Protein AF-A0A183SDV2-F1 (afdb_monomer)

Foldseek 3Di:
DDDDDDDDDDQLDDDLQVVLVLDPQSADDLLLLLLVLLVVLLVCVVPDFPQLQVSLQSSLCRHLVDGQQADPDPDPCRVVRSVVSLLVWHDVVSVVSCVPDDPLNVVLSRLSSPSDRVSHDGSVCQQVRCSNCVNVVRRRDRDDVDDLPSLVVSVVSLVVVLVVVVVVPPDDPDDDDDDDDDDDPDPPPSVVVVVSSVVVNVVVVVSSPPPPDDDDDDDDDDDDDDDDDDDDDDDDDDDDDDDDDDDDDPPPPPPPPPPPPPPPPPPDDDDDDPPPPPPPDPDPDDDDDDDPDDDDDDDDDDDDDDDDDDDDD

Solvent-accessible surface area (backbone atoms only — not comparable to full-atom values): 21348 Å² total; per-residue (Å²): 134,87,83,85,80,85,88,73,86,84,77,71,72,73,54,71,68,59,54,28,69,73,32,98,77,32,34,42,56,69,66,58,40,44,53,54,47,50,54,53,50,24,58,37,70,76,73,57,91,79,66,50,46,64,50,26,47,51,53,43,26,40,48,64,44,50,65,93,63,74,60,98,56,94,53,92,58,31,61,62,51,35,49,53,42,46,64,68,32,82,50,70,70,53,52,59,69,47,60,90,52,54,69,54,50,54,52,50,4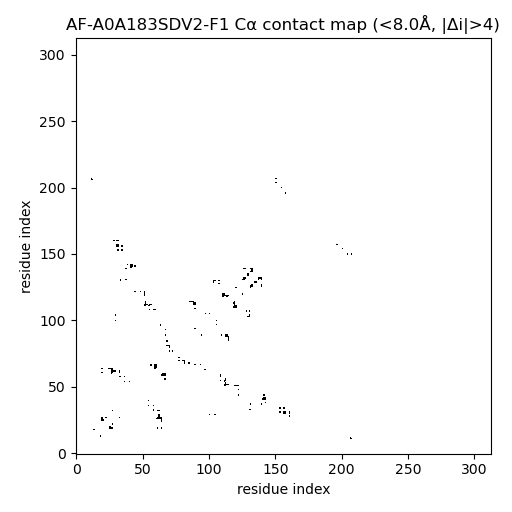5,52,30,28,38,35,53,54,71,90,72,23,62,53,78,82,53,50,60,71,31,50,55,70,8,58,70,69,76,40,81,72,68,71,59,62,90,70,77,86,57,68,61,60,57,52,53,51,50,53,51,52,50,52,53,56,60,57,61,72,76,72,79,76,95,68,96,67,88,80,76,89,77,90,87,88,79,76,74,70,61,59,63,52,53,56,51,50,55,52,51,49,52,50,52,52,54,57,51,72,55,75,84,81,82,72,83,92,78,82,88,80,88,80,92,83,90,82,89,82,90,80,84,90,81,92,79,92,73,90,85,79,81,88,78,91,74,92,73,92,74,83,76,82,73,83,79,76,80,77,80,73,77,78,77,81,77,82,76,72,90,75,88,74,88,75,81,79,74,83,77,84,75,87,75,90,75,92,75,89,76,91,77,91,78,84,79,79,88,82,90,80,87,78,86,83,87,80,77,92,76,88,79,90,132

Organism: Schistocephalus solidus (NCBI:txid70667)

Structure (mmCIF, N/CA/C/O backbone):
data_AF-A0A183SDV2-F1
#
_entry.id   AF-A0A183SDV2-F1
#
loop_
_atom_site.group_PDB
_atom_site.id
_atom_site.type_symbol
_atom_site.label_atom_id
_atom_site.label_alt_id
_atom_site.label_comp_id
_atom_site.label_asym_id
_atom_site.label_entity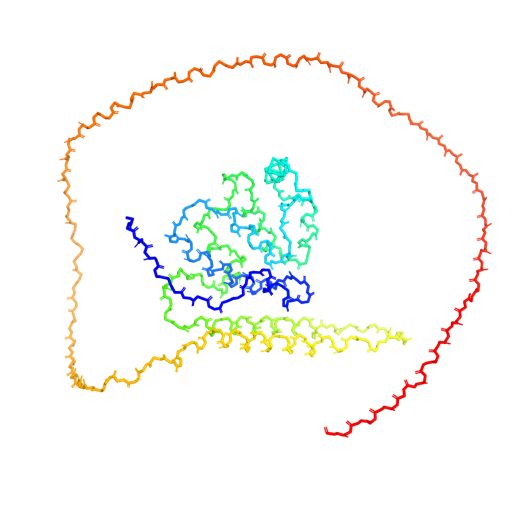_id
_atom_site.label_seq_id
_atom_site.pdbx_PDB_ins_code
_atom_site.Cartn_x
_atom_site.Cartn_y
_atom_site.Cartn_z
_atom_site.occupancy
_atom_site.B_iso_or_equiv
_atom_site.auth_seq_id
_atom_site.auth_comp_id
_atom_site.auth_asym_id
_atom_site.auth_atom_id
_atom_site.pdbx_PDB_model_num
ATOM 1 N N . LEU A 1 1 ? 39.526 -10.750 20.246 1.00 77.50 1 LEU A N 1
ATOM 2 C CA . LEU A 1 1 ? 38.262 -10.681 19.485 1.00 77.50 1 LEU A CA 1
ATOM 3 C C . LEU A 1 1 ? 37.161 -10.562 20.515 1.00 77.50 1 LEU A C 1
ATOM 5 O O . LEU A 1 1 ? 36.872 -11.549 21.181 1.00 77.50 1 LEU A O 1
ATOM 9 N N . ASP A 1 2 ? 36.637 -9.357 20.703 1.00 79.44 2 ASP A N 1
ATOM 10 C CA . ASP A 1 2 ? 35.529 -9.128 21.627 1.00 79.44 2 ASP A CA 1
ATOM 11 C C . ASP A 1 2 ? 34.228 -9.505 20.922 1.00 79.44 2 ASP A C 1
ATOM 13 O O . ASP A 1 2 ? 33.907 -8.976 19.858 1.00 79.44 2 ASP A O 1
ATOM 17 N N . ILE A 1 3 ? 33.501 -10.470 21.483 1.00 90.06 3 ILE A N 1
ATOM 18 C CA . ILE A 1 3 ? 32.214 -10.909 20.944 1.00 90.06 3 ILE A CA 1
ATOM 19 C C . ILE A 1 3 ? 31.138 -9.987 21.515 1.00 90.06 3 ILE A C 1
ATOM 21 O O . ILE A 1 3 ? 30.820 -10.054 22.702 1.00 90.06 3 ILE A O 1
ATOM 25 N N . GLN A 1 4 ? 30.553 -9.142 20.669 1.00 91.94 4 GLN A N 1
ATOM 26 C CA . GLN A 1 4 ? 29.358 -8.378 21.018 1.00 91.94 4 GLN A CA 1
ATOM 27 C C . GLN A 1 4 ? 28.120 -9.249 20.783 1.00 91.94 4 GLN A C 1
ATOM 29 O O . GLN A 1 4 ? 27.897 -9.739 19.679 1.00 91.94 4 GLN A O 1
ATOM 34 N N . SER A 1 5 ? 27.325 -9.467 21.833 1.00 92.38 5 SER A N 1
ATOM 35 C CA . SER A 1 5 ? 26.065 -10.214 21.754 1.00 92.38 5 SER A CA 1
ATOM 36 C C . SER A 1 5 ? 24.885 -9.258 21.903 1.00 92.38 5 SER A C 1
ATOM 38 O O . SER A 1 5 ? 24.768 -8.581 22.923 1.00 92.38 5 SER A O 1
ATOM 40 N N . LEU A 1 6 ? 24.003 -9.220 20.902 1.00 94.56 6 LEU A N 1
ATOM 41 C CA . LEU A 1 6 ? 22.744 -8.477 20.948 1.00 94.56 6 LEU A CA 1
ATOM 42 C C . LEU A 1 6 ? 21.613 -9.429 21.361 1.00 94.56 6 LEU A C 1
ATOM 44 O O . LEU A 1 6 ? 21.262 -10.341 20.615 1.00 94.56 6 LEU A O 1
ATOM 48 N N . VAL A 1 7 ? 21.036 -9.216 22.544 1.00 95.00 7 VAL A N 1
ATOM 49 C CA . VAL A 1 7 ? 19.856 -9.961 23.009 1.00 95.00 7 VAL A CA 1
ATOM 50 C C . VAL A 1 7 ? 18.609 -9.170 22.632 1.00 95.00 7 VAL A C 1
ATOM 52 O O . VAL A 1 7 ? 18.406 -8.064 23.126 1.00 95.00 7 VAL A O 1
ATOM 55 N N . THR A 1 8 ? 17.779 -9.733 21.757 1.00 94.44 8 THR A N 1
ATOM 56 C CA . THR A 1 8 ? 16.494 -9.152 21.341 1.00 94.44 8 THR A CA 1
ATOM 57 C C . THR A 1 8 ? 15.340 -10.053 21.757 1.00 94.44 8 THR A C 1
ATOM 59 O O . THR A 1 8 ? 15.526 -11.240 22.037 1.00 94.44 8 THR A O 1
ATOM 62 N N . GLU A 1 9 ? 14.139 -9.486 21.842 1.00 91.38 9 GLU A N 1
ATOM 63 C CA . GLU A 1 9 ? 12.938 -10.289 22.040 1.00 91.38 9 GLU A CA 1
ATOM 64 C C . GLU A 1 9 ? 12.671 -11.180 20.821 1.00 91.38 9 GLU A C 1
ATOM 66 O O . GLU A 1 9 ? 12.836 -10.770 19.671 1.00 91.38 9 GLU A O 1
ATOM 71 N N . TYR A 1 10 ? 12.245 -12.417 21.072 1.00 90.00 10 TYR A N 1
ATOM 72 C CA . TYR A 1 10 ? 11.803 -13.304 20.007 1.00 90.00 10 TYR A CA 1
ATOM 73 C C . TYR A 1 10 ? 10.325 -13.051 19.714 1.00 90.00 10 TYR A C 1
ATOM 75 O O . TYR A 1 10 ? 9.458 -13.357 20.536 1.00 90.00 10 TYR A O 1
ATOM 83 N N . VAL A 1 11 ? 10.037 -12.535 18.523 1.00 87.38 11 VAL A N 1
ATOM 84 C CA . VAL A 1 11 ? 8.669 -12.386 18.024 1.00 87.38 11 VAL A CA 1
ATOM 85 C C . VAL A 1 11 ? 8.320 -13.623 17.197 1.00 87.38 11 VAL A C 1
ATOM 87 O O . VAL A 1 11 ? 8.768 -13.775 16.063 1.00 87.38 11 VAL A O 1
ATOM 90 N N . GLY A 1 12 ? 7.524 -14.527 17.773 1.00 85.69 12 GLY A N 1
ATOM 91 C CA . GLY A 1 12 ? 7.050 -15.744 17.108 1.00 85.69 12 GLY A CA 1
ATOM 92 C C . GLY A 1 12 ? 5.972 -15.448 16.064 1.00 85.69 12 GLY A C 1
ATOM 93 O O . GLY A 1 12 ? 4.798 -15.696 16.312 1.00 85.69 12 GLY A O 1
ATOM 94 N N . GLY A 1 13 ? 6.362 -14.889 14.919 1.00 87.88 13 GLY A N 1
ATOM 95 C CA . GLY A 1 13 ? 5.464 -14.526 13.821 1.00 87.88 13 GLY A CA 1
ATOM 96 C C . GLY A 1 13 ? 5.805 -15.211 12.497 1.00 87.88 13 GLY A C 1
ATOM 97 O O . GLY A 1 13 ? 6.848 -15.842 12.346 1.00 87.88 13 GLY A O 1
ATOM 98 N N . PHE A 1 14 ? 4.908 -15.062 11.523 1.00 88.19 14 PHE A N 1
ATOM 99 C CA . PHE A 1 14 ? 5.157 -15.438 10.132 1.00 88.19 14 PHE A CA 1
ATOM 100 C C . PHE A 1 14 ? 5.744 -14.260 9.360 1.00 88.19 14 PHE A C 1
ATOM 102 O O . PHE A 1 14 ? 5.474 -13.099 9.681 1.00 88.19 14 PHE A O 1
ATOM 109 N N . SER A 1 15 ? 6.491 -14.547 8.293 1.00 89.00 15 SER A N 1
ATOM 110 C CA . SER A 1 15 ? 6.837 -13.497 7.336 1.00 89.00 15 SER A CA 1
ATOM 111 C C . SER A 1 15 ? 5.566 -12.923 6.694 1.00 89.00 15 SER A C 1
ATOM 113 O O . SER A 1 15 ? 4.512 -13.570 6.652 1.00 89.00 15 SER A O 1
ATOM 115 N N . MET A 1 16 ? 5.643 -11.699 6.171 1.00 86.25 16 ME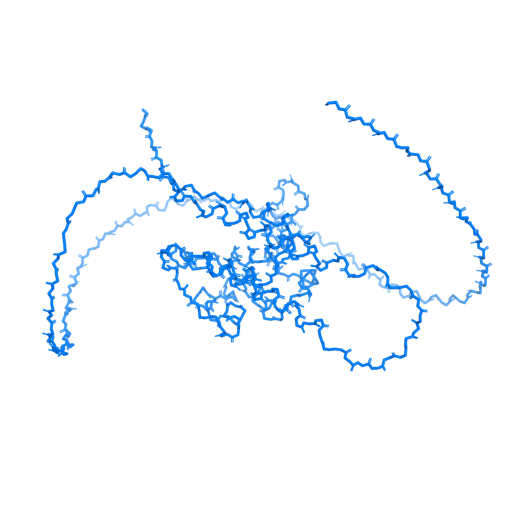T A N 1
ATOM 116 C CA . MET A 1 16 ? 4.503 -11.076 5.488 1.00 86.25 16 MET A CA 1
ATOM 117 C C . MET A 1 16 ? 4.030 -11.923 4.296 1.00 86.25 16 MET A C 1
ATOM 119 O O . MET A 1 16 ? 2.834 -12.124 4.122 1.00 86.25 16 MET A O 1
ATOM 123 N N . GLU A 1 17 ? 4.960 -12.507 3.538 1.00 89.19 17 GLU A N 1
ATOM 124 C CA . GLU A 1 17 ? 4.646 -13.406 2.423 1.00 89.19 17 GLU A CA 1
ATOM 125 C C . GLU A 1 17 ? 3.925 -14.680 2.893 1.00 89.19 17 GLU A C 1
ATOM 127 O O . GLU A 1 17 ? 2.920 -15.081 2.308 1.00 89.19 17 GLU A O 1
ATOM 132 N N . GLN A 1 18 ? 4.403 -15.305 3.976 1.00 91.75 18 GLN A N 1
ATOM 133 C CA . GLN A 1 18 ? 3.734 -16.461 4.581 1.00 91.75 18 GLN A CA 1
ATOM 134 C C . GLN A 1 18 ? 2.333 -16.094 5.072 1.00 91.75 18 GLN A C 1
ATOM 136 O O . GLN A 1 18 ? 1.400 -16.863 4.872 1.00 91.75 18 GLN A O 1
ATOM 141 N N . THR A 1 19 ? 2.176 -14.904 5.653 1.00 89.31 19 THR A N 1
ATOM 142 C CA . THR A 1 19 ? 0.879 -14.391 6.106 1.00 89.31 19 THR A CA 1
ATOM 143 C C . THR A 1 19 ? -0.081 -14.220 4.932 1.00 89.31 19 THR A C 1
ATOM 145 O O . THR A 1 19 ? -1.215 -14.678 5.014 1.00 89.31 19 THR A O 1
ATOM 148 N N . LEU A 1 20 ? 0.363 -13.633 3.816 1.00 90.69 20 LEU A N 1
ATOM 149 C CA . LEU A 1 20 ? -0.463 -13.466 2.616 1.00 90.69 20 LEU A CA 1
ATOM 150 C C . LEU A 1 20 ? -0.850 -14.807 1.980 1.00 90.69 20 LEU A C 1
ATOM 152 O O . LEU A 1 20 ? -1.979 -14.947 1.521 1.00 90.69 20 LEU A O 1
ATOM 156 N N . LYS A 1 21 ? 0.027 -15.821 2.020 1.00 92.38 21 LYS A N 1
ATOM 157 C CA . LYS A 1 21 ? -0.290 -17.189 1.558 1.00 92.38 21 LYS A CA 1
ATOM 158 C C . LYS A 1 21 ? -1.434 -17.848 2.336 1.00 92.38 21 LYS A C 1
ATOM 160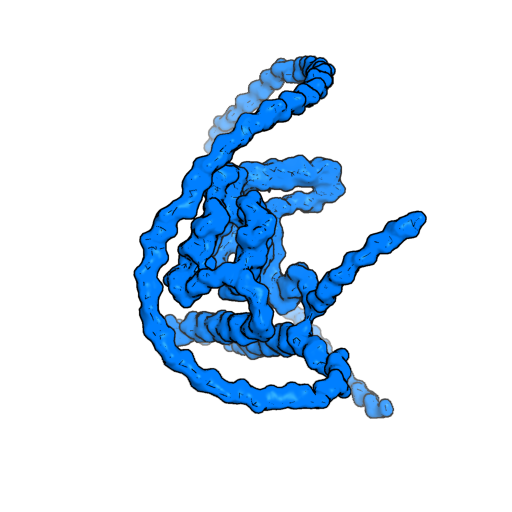 O O . LYS A 1 21 ? -2.031 -18.787 1.820 1.00 92.38 21 LYS A O 1
ATOM 165 N N . LEU A 1 22 ? -1.759 -17.367 3.540 1.00 90.12 22 LEU A N 1
ATOM 166 C CA . LEU A 1 22 ? -2.915 -17.846 4.305 1.00 90.12 22 LEU A CA 1
ATOM 167 C C . LEU A 1 22 ? -4.250 -17.307 3.773 1.00 90.12 22 LEU A C 1
ATOM 169 O O . LEU A 1 22 ? -5.291 -17.827 4.159 1.00 90.12 22 LEU A O 1
ATOM 173 N N . PHE A 1 23 ? -4.252 -16.288 2.907 1.00 88.31 23 PHE A N 1
ATOM 174 C CA . PHE A 1 23 ? -5.470 -15.720 2.331 1.00 88.31 23 PHE A CA 1
ATOM 175 C C . PHE A 1 23 ? -5.711 -16.279 0.920 1.00 88.31 23 PHE A C 1
ATOM 177 O O . PHE A 1 23 ? -4.775 -16.301 0.120 1.00 88.31 23 PHE A O 1
ATOM 184 N N . PRO A 1 24 ? -6.955 -16.660 0.559 1.00 88.62 24 PRO A N 1
ATOM 185 C CA . PRO A 1 24 ? -7.262 -17.267 -0.743 1.00 88.62 24 PRO A CA 1
ATOM 186 C C . PRO A 1 24 ? -6.786 -16.448 -1.947 1.00 88.62 24 PRO A C 1
ATOM 188 O O . PRO A 1 24 ? -6.291 -16.994 -2.928 1.00 88.62 24 PRO A O 1
ATOM 191 N N . HIS A 1 25 ? -6.887 -15.123 -1.849 1.00 90.56 25 HIS A N 1
ATOM 192 C CA . HIS A 1 25 ? -6.524 -14.197 -2.921 1.00 90.56 25 HIS A CA 1
ATOM 193 C C . HIS A 1 25 ? -5.129 -13.580 -2.742 1.00 90.56 25 HIS A C 1
ATOM 195 O O . HIS A 1 25 ? -4.775 -12.649 -3.455 1.00 90.56 25 HIS A O 1
ATOM 201 N N . LYS A 1 26 ? -4.332 -14.077 -1.783 1.00 92.56 26 LYS A N 1
ATOM 202 C CA . LYS A 1 26 ? -2.990 -13.563 -1.452 1.00 92.56 26 LYS A CA 1
ATOM 203 C C . LYS A 1 26 ? -2.945 -12.066 -1.111 1.00 92.56 26 LYS A C 1
ATOM 205 O O . LYS A 1 26 ? -1.895 -11.442 -1.222 1.00 92.56 26 LYS A O 1
ATOM 210 N N . HIS A 1 27 ? -4.064 -11.502 -0.664 1.00 92.81 27 HIS A N 1
ATOM 211 C CA . HIS A 1 27 ? -4.166 -10.120 -0.216 1.00 92.81 27 HIS A CA 1
ATOM 212 C C . HIS A 1 27 ? -5.048 -10.002 1.033 1.00 92.81 27 HIS A C 1
ATOM 214 O O . HIS A 1 27 ? -5.911 -10.845 1.294 1.00 92.81 27 HIS A O 1
ATOM 220 N N . LEU A 1 28 ? -4.824 -8.952 1.822 1.00 93.81 28 LEU A N 1
ATOM 221 C CA . LEU A 1 28 ? -5.606 -8.645 3.015 1.00 93.81 28 LEU A CA 1
ATOM 222 C C . LEU A 1 28 ? -6.830 -7.799 2.669 1.00 93.81 28 LEU A C 1
ATOM 224 O O . LEU A 1 28 ? -6.825 -7.014 1.722 1.00 93.81 28 LEU A O 1
ATOM 228 N N . SER A 1 29 ? -7.875 -7.907 3.491 1.00 94.88 29 SER A N 1
ATOM 229 C CA . SER A 1 29 ? -8.948 -6.911 3.478 1.00 94.88 29 SER A CA 1
ATOM 230 C C . SER A 1 29 ? -8.416 -5.563 3.968 1.00 94.88 29 SER A C 1
ATOM 232 O O . SER A 1 29 ? -7.532 -5.505 4.830 1.00 94.88 29 SER A O 1
ATOM 234 N N . GLU A 1 30 ? -8.999 -4.467 3.480 1.00 95.12 30 GLU A N 1
ATOM 235 C CA . GLU A 1 30 ? -8.590 -3.122 3.895 1.00 95.12 30 GLU A CA 1
ATOM 236 C C . GLU A 1 30 ? -8.670 -2.914 5.409 1.00 95.12 30 GLU A C 1
ATOM 238 O O . GLU A 1 30 ? -7.856 -2.190 5.969 1.00 95.12 30 GLU A O 1
ATOM 243 N N . VAL A 1 31 ? -9.631 -3.552 6.086 1.00 94.38 31 VAL A N 1
ATOM 244 C CA . VAL A 1 31 ? -9.792 -3.445 7.542 1.00 94.38 31 VAL A CA 1
ATOM 245 C C . VAL A 1 31 ? -8.568 -4.011 8.260 1.00 94.38 31 VAL A C 1
ATOM 247 O O . VAL A 1 31 ? -8.010 -3.347 9.131 1.00 94.38 31 VAL A O 1
ATOM 250 N N . ILE A 1 32 ? -8.119 -5.204 7.864 1.00 92.69 32 ILE A N 1
ATOM 251 C CA . ILE A 1 32 ? -6.962 -5.869 8.471 1.00 92.69 32 ILE A CA 1
ATOM 252 C C . ILE A 1 32 ? -5.673 -5.122 8.101 1.00 92.69 32 ILE A C 1
ATOM 254 O O . ILE A 1 32 ? -4.865 -4.814 8.979 1.00 92.69 32 ILE A O 1
ATOM 258 N N . ALA A 1 33 ? -5.500 -4.770 6.823 1.00 94.69 33 ALA A N 1
ATOM 259 C CA . ALA A 1 33 ? -4.330 -4.029 6.356 1.00 94.69 33 ALA A CA 1
ATOM 260 C C . ALA A 1 33 ? -4.193 -2.663 7.043 1.00 94.69 33 ALA A C 1
ATOM 262 O O . ALA A 1 33 ? -3.092 -2.280 7.437 1.00 94.69 33 ALA A O 1
ATOM 263 N N . ARG A 1 34 ? -5.306 -1.950 7.260 1.00 94.50 34 ARG A N 1
ATOM 264 C CA . ARG A 1 34 ? -5.339 -0.685 8.006 1.00 94.50 34 ARG A CA 1
ATOM 265 C C . ARG A 1 34 ? -4.876 -0.865 9.447 1.00 94.50 34 ARG A C 1
ATOM 267 O O . ARG A 1 34 ? -4.136 -0.020 9.940 1.00 94.50 34 ARG A O 1
ATOM 274 N N . THR A 1 35 ? -5.268 -1.944 10.122 1.00 91.56 35 THR A N 1
ATOM 275 C CA . THR A 1 35 ? -4.810 -2.234 11.491 1.00 91.56 35 THR A CA 1
ATOM 276 C C . THR A 1 35 ? -3.295 -2.439 11.539 1.00 91.56 35 THR A C 1
ATOM 278 O O . THR A 1 35 ? -2.625 -1.776 12.331 1.00 91.56 35 THR A O 1
ATOM 281 N N . TYR A 1 36 ? -2.738 -3.267 10.647 1.00 92.00 36 TYR A N 1
ATOM 282 C CA . TYR A 1 36 ? -1.283 -3.456 10.543 1.00 92.00 36 TYR A CA 1
ATOM 283 C C . TYR A 1 36 ? -0.557 -2.157 10.202 1.00 92.00 36 TYR A C 1
ATOM 285 O O . TYR A 1 36 ? 0.443 -1.813 10.831 1.00 92.00 36 TYR A O 1
ATOM 293 N N . PHE A 1 37 ? -1.081 -1.398 9.240 1.00 93.00 37 PHE A N 1
ATOM 294 C CA . PHE A 1 37 ? -0.506 -0.117 8.858 1.00 93.00 37 PHE A CA 1
ATOM 295 C C . PHE A 1 37 ? -0.486 0.866 10.023 1.00 93.00 37 PHE A C 1
ATOM 297 O O . PHE A 1 37 ? 0.525 1.520 10.248 1.00 93.00 37 PHE A O 1
ATOM 304 N N . ARG A 1 38 ? -1.574 0.951 10.794 1.00 92.38 38 ARG A N 1
ATOM 305 C CA . ARG A 1 38 ? -1.636 1.814 11.975 1.00 92.38 38 ARG A CA 1
ATOM 306 C C . ARG A 1 38 ? -0.587 1.411 13.001 1.00 92.38 38 ARG A C 1
ATOM 308 O O . ARG A 1 38 ? 0.091 2.295 13.500 1.00 92.38 38 ARG A O 1
ATOM 315 N N . GLN A 1 39 ? -0.399 0.119 13.268 1.00 89.31 39 GLN A N 1
ATOM 316 C CA . GLN A 1 39 ? 0.653 -0.360 14.175 1.00 89.31 39 GLN A CA 1
ATOM 317 C C . GLN A 1 39 ? 2.057 0.025 13.680 1.00 89.31 39 GLN A C 1
ATOM 319 O O . GLN A 1 39 ? 2.838 0.596 14.440 1.00 89.31 39 GLN A O 1
ATOM 324 N N . LEU A 1 40 ? 2.348 -0.203 12.394 1.00 88.81 40 LEU A N 1
ATOM 325 C CA . LEU A 1 40 ? 3.619 0.176 11.769 1.00 88.81 40 LEU A CA 1
ATOM 326 C C . LEU A 1 40 ? 3.849 1.689 11.814 1.00 88.81 40 LEU A C 1
ATOM 328 O O . LEU A 1 40 ? 4.899 2.152 12.247 1.00 88.81 40 LEU A O 1
ATOM 332 N N . LEU A 1 41 ? 2.857 2.478 11.405 1.00 89.81 41 LEU A N 1
ATOM 333 C CA . LEU A 1 41 ? 2.920 3.936 11.419 1.00 89.81 41 LEU A CA 1
ATOM 334 C C . LEU A 1 41 ? 3.223 4.448 12.827 1.00 89.81 41 LEU A C 1
ATOM 336 O O . LEU A 1 41 ? 4.081 5.304 13.011 1.00 89.81 41 LEU A O 1
ATOM 340 N N . SER A 1 42 ? 2.551 3.867 13.811 1.00 88.25 42 SER A N 1
ATOM 341 C CA . SER A 1 42 ? 2.649 4.222 15.216 1.00 88.25 42 SER A CA 1
ATOM 342 C C . SER A 1 42 ? 4.027 3.909 15.817 1.00 88.25 42 SER A C 1
ATOM 344 O O . SER A 1 42 ? 4.570 4.728 16.561 1.00 88.25 42 SER A O 1
ATOM 346 N N . ALA A 1 43 ? 4.634 2.778 15.440 1.00 84.75 43 ALA A N 1
ATOM 347 C CA . ALA A 1 43 ? 6.002 2.431 15.820 1.00 84.75 43 ALA A CA 1
ATOM 348 C C . ALA A 1 43 ? 7.040 3.359 15.171 1.00 84.75 43 ALA A C 1
ATOM 350 O O . ALA A 1 43 ? 7.989 3.786 15.825 1.00 84.75 43 ALA A O 1
ATOM 351 N N . VAL A 1 44 ? 6.858 3.706 13.895 1.00 81.38 44 VAL A N 1
ATOM 352 C CA . VAL A 1 44 ? 7.900 4.399 13.126 1.00 81.38 44 VAL A CA 1
ATOM 353 C C . VAL A 1 44 ? 7.777 5.928 13.188 1.00 81.38 44 VAL A C 1
ATOM 355 O O . VAL A 1 44 ? 8.785 6.601 13.011 1.00 81.38 44 VAL A O 1
ATOM 358 N N . ILE A 1 45 ? 6.616 6.510 13.533 1.00 83.38 45 ILE A N 1
ATOM 359 C CA . ILE A 1 45 ? 6.525 7.943 13.914 1.00 83.38 45 ILE A CA 1
ATOM 360 C C . ILE A 1 45 ? 7.552 8.290 15.010 1.00 83.38 45 ILE A C 1
ATOM 362 O O . ILE A 1 45 ? 8.021 9.418 15.073 1.00 83.38 45 ILE A O 1
ATOM 366 N N . ARG A 1 46 ? 7.948 7.320 15.847 1.00 74.19 46 ARG A N 1
ATOM 367 C CA . ARG A 1 46 ? 9.014 7.508 16.840 1.00 74.19 46 ARG A CA 1
ATOM 368 C C . ARG A 1 46 ? 10.437 7.374 16.312 1.00 74.19 46 ARG A C 1
ATOM 370 O O . ARG A 1 46 ? 11.344 7.859 16.975 1.00 74.19 46 ARG A O 1
ATOM 377 N N . LEU A 1 47 ? 10.639 6.638 15.223 1.00 71.94 47 LEU A N 1
ATOM 378 C CA . LEU A 1 47 ? 11.969 6.201 14.806 1.00 71.94 47 LEU A CA 1
ATOM 379 C C . LEU A 1 47 ? 12.556 7.067 13.689 1.00 71.94 47 LEU A C 1
ATOM 381 O O . LEU A 1 47 ? 13.764 7.249 13.692 1.00 71.94 47 LEU A O 1
ATOM 385 N N . TYR A 1 48 ? 11.752 7.590 12.754 1.00 69.44 48 TYR A N 1
ATOM 386 C CA . TYR A 1 48 ? 12.285 8.274 11.566 1.00 69.44 48 TYR A CA 1
ATOM 387 C C . TYR A 1 48 ? 11.295 9.236 10.893 1.00 69.44 48 TYR A C 1
ATOM 389 O O . TYR A 1 48 ? 10.105 8.929 10.771 1.00 69.44 48 TYR A O 1
ATOM 397 N N . GLU A 1 49 ? 11.832 10.332 10.342 1.00 61.19 49 GLU A N 1
ATOM 398 C CA . GLU A 1 49 ? 11.098 11.359 9.583 1.00 61.19 49 GLU A CA 1
ATOM 399 C C . GLU A 1 49 ? 10.898 11.042 8.081 1.00 61.19 49 GLU A C 1
ATOM 401 O O . GLU A 1 49 ? 9.977 11.587 7.478 1.00 61.19 49 GLU A O 1
ATOM 406 N N . HIS A 1 50 ? 11.677 10.147 7.451 1.00 62.28 50 HIS A N 1
ATOM 407 C CA . HIS A 1 50 ? 11.836 10.208 5.980 1.00 62.28 50 HIS A CA 1
ATOM 408 C C . HIS A 1 50 ? 11.151 9.131 5.105 1.00 62.28 50 HIS A C 1
ATOM 410 O O . HIS A 1 50 ? 10.940 9.370 3.915 1.00 62.28 50 HIS A O 1
ATOM 416 N N . ASP A 1 51 ? 10.686 7.996 5.639 1.00 78.31 51 ASP A N 1
ATOM 417 C CA . ASP A 1 51 ? 10.306 6.851 4.780 1.00 78.31 51 ASP A CA 1
ATOM 418 C C . ASP A 1 51 ? 8.798 6.631 4.584 1.00 78.31 51 ASP A C 1
ATOM 420 O O . ASP A 1 51 ? 8.261 5.554 4.847 1.00 78.31 51 ASP A O 1
ATOM 424 N N . ILE A 1 52 ? 8.073 7.640 4.099 1.00 85.50 52 ILE A N 1
ATOM 425 C CA . ILE A 1 52 ? 6.634 7.499 3.786 1.00 85.50 52 ILE A CA 1
ATOM 426 C C . ILE A 1 52 ? 6.407 6.622 2.546 1.00 85.50 52 ILE A C 1
ATOM 428 O O . ILE A 1 52 ? 5.465 5.831 2.518 1.00 85.50 52 ILE A O 1
ATOM 432 N N . LEU A 1 53 ? 7.304 6.693 1.557 1.00 88.44 53 LEU A N 1
ATOM 433 C CA . LEU A 1 53 ? 7.198 5.905 0.326 1.00 88.44 53 LEU A CA 1
ATOM 434 C C . LEU A 1 53 ? 7.226 4.406 0.618 1.00 88.44 53 LEU A C 1
ATOM 436 O O . LEU A 1 53 ? 6.337 3.678 0.184 1.00 88.44 53 LEU A O 1
ATOM 440 N N . ILE A 1 54 ? 8.200 3.949 1.412 1.00 87.94 54 ILE A N 1
ATOM 441 C CA . ILE A 1 54 ? 8.333 2.534 1.790 1.00 87.94 54 ILE A CA 1
ATOM 442 C C . ILE A 1 54 ? 7.064 2.055 2.501 1.00 87.94 54 ILE A C 1
ATOM 444 O O . ILE A 1 54 ? 6.580 0.952 2.258 1.00 87.94 54 ILE A O 1
ATOM 448 N N . ARG A 1 55 ? 6.463 2.906 3.332 1.00 87.75 55 ARG A N 1
ATOM 449 C CA . ARG A 1 55 ? 5.222 2.582 4.038 1.00 87.75 55 ARG A CA 1
ATOM 450 C C . ARG A 1 55 ? 4.030 2.477 3.095 1.00 87.75 55 ARG A C 1
ATOM 452 O O . ARG A 1 55 ? 3.252 1.538 3.226 1.00 87.75 55 ARG A O 1
ATOM 459 N N . GLY A 1 56 ? 3.912 3.389 2.131 1.00 91.06 56 GLY A N 1
ATOM 460 C CA . GLY A 1 56 ? 2.926 3.284 1.057 1.00 91.06 56 GLY A CA 1
ATOM 461 C C . GLY A 1 56 ? 3.071 1.965 0.293 1.00 91.06 56 GLY A C 1
ATOM 462 O O . GLY A 1 56 ? 2.083 1.259 0.100 1.00 91.06 56 GLY A O 1
ATOM 463 N N . LEU A 1 57 ? 4.307 1.578 -0.049 1.00 94.31 57 LEU A N 1
ATOM 464 C CA . LEU A 1 57 ? 4.603 0.305 -0.717 1.00 94.31 57 LEU A CA 1
ATOM 465 C C . LEU A 1 57 ? 4.193 -0.912 0.119 1.00 94.31 57 LEU A C 1
ATOM 467 O O . LEU A 1 57 ? 3.629 -1.857 -0.430 1.00 94.31 57 LEU A O 1
ATOM 471 N N . ILE A 1 58 ? 4.432 -0.888 1.435 1.00 93.25 58 ILE A N 1
ATOM 472 C CA . ILE A 1 58 ? 4.002 -1.961 2.343 1.00 93.25 58 ILE A CA 1
ATOM 473 C C . ILE A 1 58 ? 2.475 -2.084 2.337 1.00 93.25 58 ILE A C 1
ATOM 475 O O . ILE A 1 58 ? 1.958 -3.190 2.198 1.00 93.25 58 ILE A O 1
ATOM 479 N N . VAL A 1 59 ? 1.738 -0.973 2.445 1.00 93.31 59 VAL A N 1
ATOM 480 C CA . VAL A 1 59 ? 0.264 -1.004 2.402 1.00 93.31 59 VAL A CA 1
ATOM 481 C C . VAL A 1 59 ? -0.236 -1.532 1.067 1.00 93.31 59 VAL A C 1
ATOM 483 O O . VAL A 1 59 ? -1.123 -2.383 1.046 1.00 93.31 59 VAL A O 1
ATOM 486 N N . TYR A 1 60 ? 0.350 -1.066 -0.036 1.00 96.81 60 TYR A N 1
ATOM 487 C CA . TYR A 1 60 ? 0.016 -1.560 -1.366 1.00 96.81 60 TYR A CA 1
ATOM 488 C C . TYR A 1 60 ? 0.215 -3.073 -1.444 1.00 96.81 60 TYR A C 1
ATOM 490 O O . TYR A 1 60 ? -0.703 -3.787 -1.832 1.00 96.81 60 TYR A O 1
ATOM 498 N N . TYR A 1 61 ? 1.369 -3.579 -1.004 1.00 96.31 61 TYR A N 1
ATOM 499 C CA . TYR A 1 61 ? 1.661 -5.010 -1.021 1.00 96.31 61 TYR A CA 1
ATOM 500 C C . TYR A 1 61 ? 0.687 -5.822 -0.159 1.00 96.31 61 TYR A C 1
ATOM 502 O O . TYR A 1 61 ? 0.213 -6.868 -0.593 1.00 96.31 61 TYR A O 1
ATOM 510 N N . LEU A 1 62 ? 0.328 -5.324 1.027 1.00 93.62 62 LEU A N 1
ATOM 511 C CA . LEU A 1 62 ? -0.634 -5.988 1.909 1.00 93.62 62 LEU A CA 1
ATOM 512 C C . LEU A 1 62 ? -2.034 -6.093 1.290 1.00 93.62 62 LEU A C 1
ATOM 514 O O . LEU A 1 62 ? -2.713 -7.096 1.495 1.00 93.62 62 LEU A O 1
ATOM 518 N N . ILE A 1 63 ? -2.476 -5.061 0.572 1.00 95.69 63 ILE A N 1
ATOM 519 C CA . ILE A 1 63 ? -3.852 -4.942 0.072 1.00 95.69 63 ILE A CA 1
ATOM 520 C C . ILE A 1 63 ? -4.012 -5.493 -1.349 1.00 95.69 63 ILE A C 1
ATOM 522 O O . ILE A 1 63 ? -5.065 -6.026 -1.675 1.00 95.69 63 ILE A O 1
ATOM 526 N N . VAL A 1 64 ? -2.989 -5.369 -2.191 1.00 96.00 64 VAL A N 1
ATOM 527 C CA . VAL A 1 64 ? -3.008 -5.831 -3.589 1.00 96.00 64 VAL A CA 1
ATOM 528 C C . VAL A 1 64 ? -2.379 -7.222 -3.722 1.00 96.00 64 VAL A C 1
ATOM 530 O O . VAL A 1 64 ? -2.710 -7.963 -4.642 1.00 96.00 64 VAL A O 1
ATOM 533 N N . GLY A 1 65 ? -1.486 -7.606 -2.804 1.00 95.00 65 GLY A N 1
ATOM 534 C CA . GLY A 1 65 ? -0.781 -8.894 -2.816 1.00 95.00 65 GLY A CA 1
ATOM 535 C C . GLY A 1 65 ? 0.480 -8.920 -3.688 1.00 95.00 65 GLY A C 1
ATOM 536 O O . GLY A 1 65 ? 1.229 -9.898 -3.674 1.00 95.00 65 GLY A O 1
ATOM 537 N N . THR A 1 66 ? 0.754 -7.844 -4.429 1.00 94.94 66 THR A N 1
ATOM 538 C CA . THR A 1 66 ? 1.931 -7.684 -5.295 1.00 94.94 66 THR A CA 1
ATOM 539 C C . THR A 1 66 ? 2.584 -6.324 -5.062 1.00 94.94 66 THR A C 1
ATOM 541 O O . THR A 1 66 ? 1.939 -5.384 -4.600 1.00 94.94 66 THR A O 1
ATOM 544 N N . LEU A 1 67 ? 3.894 -6.210 -5.302 1.00 95.75 67 LEU A N 1
ATOM 545 C CA . LEU A 1 67 ? 4.581 -4.918 -5.196 1.00 95.75 67 LEU A CA 1
ATOM 546 C C . LEU A 1 67 ? 4.321 -4.102 -6.472 1.00 95.75 67 LEU A C 1
ATOM 548 O O . LEU A 1 67 ? 4.380 -4.669 -7.563 1.00 95.75 67 LEU A O 1
ATOM 552 N N . PRO A 1 68 ? 4.109 -2.777 -6.370 1.00 96.31 68 PRO A N 1
ATOM 553 C CA . PRO A 1 68 ? 3.791 -1.953 -7.537 1.00 96.31 68 PRO A CA 1
ATOM 554 C C . PRO A 1 68 ? 5.003 -1.761 -8.460 1.00 96.31 68 PRO A C 1
ATOM 556 O O . PRO A 1 68 ? 4.849 -1.488 -9.643 1.00 96.31 68 PRO A O 1
ATOM 559 N N . PHE A 1 69 ? 6.224 -1.905 -7.937 1.00 96.50 69 PHE A N 1
ATOM 560 C CA . PHE A 1 69 ? 7.456 -1.749 -8.705 1.00 96.50 69 PHE A CA 1
ATOM 561 C C . PHE A 1 69 ? 8.270 -3.035 -8.618 1.00 96.50 69 PHE A C 1
ATOM 563 O O . PHE A 1 69 ? 8.988 -3.280 -7.648 1.00 96.50 69 PHE A O 1
ATOM 570 N N . GLN A 1 70 ? 8.142 -3.879 -9.638 1.00 94.38 70 GLN A N 1
ATOM 571 C CA . GLN A 1 70 ? 8.921 -5.104 -9.778 1.00 94.38 70 GLN A CA 1
ATOM 572 C C . GLN A 1 70 ? 9.497 -5.191 -11.187 1.00 94.38 70 GLN A C 1
ATOM 574 O O . GLN A 1 70 ? 8.857 -4.814 -12.165 1.00 94.38 70 GLN A O 1
ATOM 579 N N . SER A 1 71 ? 10.722 -5.698 -11.282 1.00 93.75 71 SER A N 1
ATOM 580 C CA . SER A 1 71 ? 11.293 -6.143 -12.549 1.00 93.75 71 SER A CA 1
ATOM 581 C C . SER A 1 71 ? 11.169 -7.664 -12.605 1.00 93.75 71 SER A C 1
ATOM 583 O O . SER A 1 71 ? 11.591 -8.310 -11.639 1.00 93.75 71 SER A O 1
ATOM 585 N N . PRO A 1 72 ? 10.642 -8.238 -13.699 1.00 90.62 72 PRO A N 1
ATOM 586 C CA . PRO A 1 72 ? 10.602 -9.688 -13.877 1.00 90.62 72 PRO A CA 1
ATOM 587 C C . PRO A 1 72 ? 12.002 -10.284 -14.101 1.00 90.62 72 PRO A C 1
ATOM 589 O O . PRO A 1 72 ? 12.203 -11.476 -13.896 1.00 90.62 72 PRO A O 1
ATOM 592 N N . TYR A 1 73 ? 12.980 -9.457 -14.484 1.00 93.38 73 TYR A N 1
ATOM 593 C CA . TYR A 1 73 ? 14.352 -9.878 -14.754 1.00 93.38 73 TYR A CA 1
ATOM 594 C C . TYR A 1 73 ? 15.256 -9.682 -13.536 1.00 93.38 73 TYR A C 1
ATOM 596 O O . TYR A 1 73 ? 15.168 -8.657 -12.849 1.00 93.38 73 TYR A O 1
ATOM 604 N N . PHE A 1 74 ? 16.154 -10.646 -13.324 1.00 93.50 74 PHE A N 1
ATOM 605 C CA . PHE A 1 74 ? 17.208 -10.649 -12.302 1.00 93.50 74 PHE A CA 1
ATOM 606 C C . PHE A 1 74 ? 18.576 -10.270 -12.894 1.00 93.50 74 PHE A C 1
ATOM 608 O O . PHE A 1 74 ? 19.589 -10.898 -12.608 1.00 93.50 74 PHE A O 1
ATOM 615 N N . ASP A 1 75 ? 18.594 -9.250 -13.749 1.00 95.81 75 ASP A N 1
ATOM 616 C CA . ASP A 1 75 ? 19.792 -8.729 -14.407 1.00 95.81 75 ASP A CA 1
ATOM 617 C C . ASP A 1 75 ? 20.475 -7.621 -13.580 1.00 95.81 75 ASP A C 1
ATOM 619 O O . ASP A 1 75 ? 19.916 -7.077 -12.623 1.00 95.81 75 ASP A O 1
ATOM 623 N N . HIS A 1 76 ? 21.695 -7.235 -13.970 1.00 95.31 76 HIS A N 1
ATOM 624 C CA . HIS A 1 76 ? 22.420 -6.126 -13.332 1.00 95.31 76 HIS A CA 1
ATOM 625 C C . HIS A 1 76 ? 21.668 -4.783 -13.474 1.00 95.31 76 HIS A C 1
ATOM 627 O O . HIS A 1 76 ? 21.752 -3.900 -12.620 1.00 95.31 76 HIS A O 1
ATOM 633 N N . ASN A 1 77 ? 20.832 -4.663 -14.512 1.00 96.50 77 ASN A N 1
ATOM 634 C CA . ASN A 1 77 ? 19.992 -3.495 -14.781 1.00 96.50 77 ASN A CA 1
ATOM 635 C C . ASN A 1 77 ? 18.671 -3.477 -13.993 1.00 96.50 77 ASN A C 1
ATOM 637 O O . ASN A 1 77 ? 17.931 -2.487 -14.055 1.00 96.50 77 ASN A O 1
ATOM 641 N N . ARG A 1 78 ? 18.380 -4.514 -13.196 1.00 95.31 78 ARG A N 1
ATOM 642 C CA . ARG A 1 78 ? 17.157 -4.634 -12.393 1.00 95.31 78 ARG A CA 1
ATOM 643 C C . ARG A 1 78 ? 16.933 -3.415 -11.511 1.00 95.31 78 ARG A C 1
ATOM 645 O O . ARG A 1 78 ? 15.827 -2.878 -11.468 1.00 95.31 78 ARG A O 1
ATOM 652 N N . ARG A 1 79 ? 17.984 -2.955 -10.824 1.00 95.50 79 ARG A N 1
ATOM 653 C CA . ARG A 1 79 ? 17.918 -1.783 -9.939 1.00 95.50 79 ARG A CA 1
ATOM 654 C C . ARG A 1 79 ? 17.583 -0.517 -10.724 1.00 95.50 79 ARG A C 1
ATOM 656 O O . ARG A 1 79 ? 16.646 0.177 -10.345 1.00 95.50 79 ARG A O 1
ATOM 663 N N . LYS A 1 80 ? 18.290 -0.251 -11.831 1.00 96.62 80 LYS A N 1
ATOM 664 C CA . LYS A 1 80 ? 18.031 0.910 -12.705 1.00 96.62 80 LYS A CA 1
ATOM 665 C C . LYS A 1 80 ? 16.572 0.916 -13.181 1.00 96.62 80 LYS A C 1
ATOM 667 O O . LYS A 1 80 ? 15.903 1.941 -13.114 1.00 96.62 80 LYS A O 1
ATOM 672 N N . ARG A 1 81 ? 16.033 -0.247 -13.561 1.00 96.31 81 ARG A N 1
ATOM 673 C CA . ARG A 1 81 ? 14.635 -0.400 -13.996 1.00 96.31 81 ARG A CA 1
ATOM 674 C C . ARG A 1 81 ? 13.625 -0.122 -12.878 1.00 96.31 81 ARG A C 1
ATOM 676 O O . ARG A 1 81 ? 12.672 0.621 -13.090 1.00 96.31 81 ARG A O 1
ATOM 683 N N . ILE A 1 82 ? 13.853 -0.664 -11.680 1.00 95.62 82 ILE A N 1
ATOM 684 C CA . ILE A 1 82 ? 13.006 -0.395 -10.505 1.00 95.62 82 ILE A CA 1
ATOM 685 C C . ILE A 1 82 ? 13.046 1.091 -10.131 1.00 95.62 82 ILE A C 1
ATOM 687 O O . ILE A 1 82 ? 12.006 1.651 -9.786 1.00 95.62 82 ILE A O 1
ATOM 691 N N . MET A 1 83 ? 14.205 1.746 -10.246 1.00 95.62 83 MET A N 1
ATOM 692 C CA . MET A 1 83 ? 14.320 3.191 -10.025 1.00 95.62 83 MET A CA 1
ATOM 693 C C . MET A 1 83 ? 13.485 3.978 -11.038 1.00 95.62 83 MET A C 1
ATOM 695 O O . MET A 1 83 ? 12.729 4.853 -10.628 1.00 95.62 83 MET A O 1
ATOM 699 N N . ARG A 1 8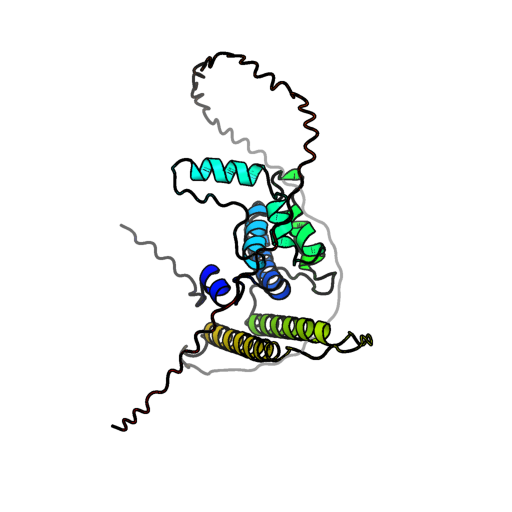4 ? 13.520 3.617 -12.330 1.00 96.69 84 ARG A N 1
ATOM 700 C CA . ARG A 1 84 ? 12.654 4.236 -13.355 1.00 96.69 84 ARG A CA 1
ATOM 701 C C . ARG A 1 84 ? 11.167 4.033 -13.055 1.00 96.69 84 ARG A C 1
ATOM 703 O O . ARG A 1 84 ? 10.387 4.973 -13.166 1.00 96.69 84 ARG A O 1
ATOM 710 N N . PHE A 1 85 ? 10.762 2.829 -12.645 1.00 96.56 85 PHE A N 1
ATOM 711 C CA . PHE A 1 85 ? 9.369 2.562 -12.268 1.00 96.56 85 PHE A CA 1
ATOM 712 C C . PHE A 1 85 ? 8.941 3.361 -11.035 1.00 96.56 85 PHE A C 1
ATOM 714 O O . PHE A 1 85 ? 7.867 3.956 -11.043 1.00 96.56 85 PHE A O 1
ATOM 721 N N . THR A 1 86 ? 9.801 3.434 -10.019 1.00 95.44 86 THR A N 1
ATOM 722 C CA . THR A 1 86 ? 9.556 4.241 -8.818 1.00 95.44 86 THR A CA 1
ATOM 723 C C . THR A 1 86 ? 9.441 5.724 -9.167 1.00 95.44 86 THR A C 1
ATOM 725 O O . THR A 1 86 ? 8.522 6.378 -8.689 1.00 95.44 86 THR A O 1
ATOM 728 N N . ALA A 1 87 ? 10.311 6.244 -10.041 1.00 96.44 87 ALA A N 1
ATOM 729 C CA . ALA A 1 87 ? 10.282 7.636 -10.493 1.00 96.44 87 ALA A CA 1
ATOM 730 C C . ALA A 1 87 ? 9.015 7.974 -11.296 1.00 96.44 87 ALA A C 1
ATOM 732 O O . ALA A 1 87 ? 8.491 9.079 -11.183 1.00 96.44 87 ALA A O 1
ATOM 733 N N . ARG A 1 88 ? 8.489 7.012 -12.066 1.00 97.25 88 ARG A N 1
ATOM 734 C CA . ARG A 1 88 ? 7.217 7.155 -12.791 1.00 97.25 88 ARG A CA 1
ATOM 735 C C . ARG A 1 88 ? 5.997 7.141 -11.863 1.00 97.25 88 ARG A C 1
ATOM 737 O O . ARG A 1 88 ? 4.964 7.703 -12.216 1.00 97.25 88 ARG A O 1
ATOM 744 N N . GLY A 1 89 ? 6.097 6.502 -10.699 1.00 96.75 89 GLY A N 1
ATOM 745 C CA . GLY A 1 89 ? 4.988 6.370 -9.758 1.00 96.75 89 GLY A CA 1
ATOM 746 C C . GLY A 1 89 ? 3.912 5.381 -10.224 1.00 96.75 89 GLY A C 1
ATOM 747 O O . GLY A 1 89 ? 4.140 4.496 -11.055 1.00 96.75 89 GLY A O 1
ATOM 748 N N . LEU A 1 90 ? 2.711 5.487 -9.648 1.00 97.44 90 LEU A N 1
ATOM 749 C CA . LEU A 1 90 ? 1.621 4.557 -9.946 1.00 97.44 90 LEU A CA 1
ATOM 750 C C . LEU A 1 90 ? 1.019 4.798 -11.343 1.00 97.44 90 LEU A C 1
ATOM 752 O O . LEU A 1 90 ? 0.603 5.903 -11.668 1.00 97.44 90 LEU A O 1
ATOM 756 N N . THR A 1 91 ? 0.916 3.740 -12.153 1.00 97.44 91 THR A N 1
ATOM 757 C CA . THR A 1 91 ? 0.401 3.793 -13.532 1.00 97.44 91 THR A CA 1
ATOM 758 C C . THR A 1 91 ? -1.077 3.375 -13.625 1.00 97.44 91 THR A C 1
ATOM 760 O O . THR A 1 91 ? -1.706 2.982 -12.634 1.00 97.44 91 THR A O 1
ATOM 763 N N . SER A 1 92 ? -1.650 3.418 -14.834 1.00 97.38 92 SER A N 1
ATOM 764 C CA . SER A 1 92 ? -3.004 2.913 -15.121 1.00 97.38 92 SER A CA 1
ATOM 765 C C . SER A 1 92 ? -3.162 1.428 -14.773 1.00 97.38 92 SER A C 1
ATOM 767 O O . SER A 1 92 ? -4.163 1.053 -14.166 1.00 97.38 92 SER A O 1
ATOM 769 N N . LYS A 1 93 ? -2.134 0.606 -15.032 1.00 97.12 93 LYS A N 1
ATOM 770 C CA . LYS A 1 93 ? -2.102 -0.819 -14.652 1.00 97.12 93 LYS A CA 1
ATOM 771 C C . LYS A 1 93 ? -2.297 -1.006 -13.145 1.00 97.12 93 LYS A C 1
ATOM 773 O O . LYS A 1 93 ? -3.097 -1.829 -12.711 1.00 97.12 93 LYS A O 1
ATOM 778 N N . HIS A 1 94 ? -1.631 -0.186 -12.329 1.00 97.75 94 HIS A N 1
ATOM 779 C CA . HIS A 1 94 ? -1.810 -0.226 -10.874 1.00 97.75 94 HIS A CA 1
ATOM 780 C C . HIS A 1 94 ? -3.210 0.237 -10.461 1.00 97.75 94 HIS A C 1
ATOM 782 O O . HIS A 1 94 ? -3.775 -0.298 -9.512 1.00 97.75 94 HIS A O 1
ATOM 788 N N . THR A 1 95 ? -3.787 1.209 -11.175 1.00 97.19 95 THR A N 1
ATOM 789 C CA . THR A 1 95 ? -5.164 1.664 -10.930 1.00 97.19 95 THR A CA 1
ATOM 790 C C . THR A 1 95 ? -6.179 0.549 -11.188 1.00 97.19 95 THR A C 1
ATOM 792 O O . THR A 1 95 ? -7.089 0.375 -10.379 1.00 97.19 95 THR A O 1
ATOM 795 N N . GLN A 1 96 ? -5.984 -0.248 -12.241 1.00 97.69 96 GLN A N 1
ATOM 796 C CA . GLN A 1 96 ? -6.798 -1.433 -12.518 1.00 97.69 96 GLN A CA 1
ATOM 797 C C . GLN A 1 96 ? -6.642 -2.495 -11.421 1.00 97.69 96 GLN A C 1
ATOM 799 O O . GLN A 1 96 ? -7.639 -3.000 -10.913 1.00 97.69 96 GLN A O 1
ATOM 804 N N . ALA A 1 97 ? -5.414 -2.777 -10.971 1.00 97.06 97 ALA A N 1
ATOM 805 C CA . ALA A 1 97 ? -5.181 -3.711 -9.864 1.00 97.06 97 ALA A CA 1
ATOM 806 C C . ALA A 1 97 ? -5.883 -3.268 -8.564 1.00 97.06 97 ALA A C 1
ATOM 808 O O . ALA A 1 97 ? -6.420 -4.088 -7.823 1.00 97.06 97 ALA A O 1
ATOM 809 N N . MET A 1 98 ? -5.953 -1.957 -8.320 1.00 97.62 98 MET A N 1
ATOM 810 C CA . MET A 1 98 ? -6.639 -1.364 -7.170 1.00 97.62 98 MET A CA 1
ATOM 811 C C . MET A 1 98 ? -8.157 -1.224 -7.355 1.00 97.62 98 MET A C 1
ATOM 813 O O . MET A 1 98 ? -8.804 -0.664 -6.475 1.00 97.62 98 MET A O 1
ATOM 817 N N . GLN A 1 99 ? -8.765 -1.678 -8.459 1.00 97.44 99 GLN A N 1
ATOM 818 C CA . GLN A 1 99 ? -10.176 -1.390 -8.768 1.00 97.44 99 GLN A CA 1
ATOM 819 C C . GLN A 1 99 ? -11.153 -1.787 -7.651 1.00 97.44 99 GLN A C 1
ATOM 821 O O . GLN A 1 99 ? -12.102 -1.049 -7.390 1.00 97.44 99 GLN A O 1
ATOM 826 N N . HIS A 1 100 ? -10.855 -2.878 -6.944 1.00 95.94 100 HIS A N 1
ATOM 827 C CA . HIS A 1 100 ? -11.646 -3.442 -5.850 1.00 95.94 100 HIS A CA 1
ATOM 828 C C . HIS A 1 100 ? -11.556 -2.650 -4.531 1.00 95.94 100 HIS A C 1
ATOM 830 O O . HIS A 1 100 ? -12.287 -2.944 -3.589 1.00 95.94 100 HIS A O 1
ATOM 836 N N . LEU A 1 101 ? -10.669 -1.653 -4.454 1.00 97.38 101 LEU A N 1
ATOM 837 C CA . LEU A 1 101 ? -10.450 -0.848 -3.255 1.00 97.38 101 LEU A CA 1
ATOM 838 C C . LEU A 1 101 ? -11.415 0.328 -3.151 1.00 97.38 101 LEU A C 1
ATOM 840 O O . LEU A 1 101 ? -11.861 0.908 -4.150 1.00 97.38 101 LEU A O 1
ATOM 844 N N . THR A 1 102 ? -11.666 0.737 -1.912 1.00 97.50 102 THR A N 1
ATOM 845 C CA . THR A 1 102 ? -12.391 1.957 -1.583 1.00 97.50 102 THR A CA 1
ATOM 846 C C . THR A 1 102 ? -11.678 3.178 -2.157 1.00 97.50 102 THR A C 1
ATOM 848 O O . THR A 1 102 ? -10.449 3.238 -2.264 1.00 97.50 102 THR A O 1
ATOM 851 N N . GLN A 1 103 ? -12.457 4.200 -2.517 1.00 97.88 103 GLN A N 1
ATOM 852 C CA . GLN A 1 103 ? -11.899 5.419 -3.098 1.00 97.88 103 GLN A CA 1
ATOM 853 C C . GLN A 1 103 ? -10.927 6.125 -2.142 1.00 97.88 103 GLN A C 1
ATOM 855 O O . GLN A 1 103 ? -9.907 6.653 -2.578 1.00 97.88 103 GLN A O 1
ATOM 860 N N . THR A 1 104 ? -11.196 6.089 -0.835 1.00 97.81 104 THR A N 1
ATOM 861 C CA . THR A 1 104 ? -10.307 6.667 0.181 1.00 97.81 104 THR A CA 1
ATOM 862 C C . THR A 1 104 ? -8.965 5.938 0.246 1.00 97.81 104 THR A C 1
ATOM 864 O O . THR A 1 104 ? -7.933 6.597 0.345 1.00 97.81 104 THR A O 1
ATOM 867 N N . CYS A 1 105 ? -8.952 4.605 0.116 1.00 97.69 105 CYS A N 1
ATOM 868 C CA . CYS A 1 105 ? -7.718 3.820 0.042 1.00 97.69 105 CYS A CA 1
ATOM 869 C C . CYS A 1 105 ? -6.900 4.153 -1.210 1.00 97.69 105 CYS A C 1
ATOM 871 O O . CYS A 1 105 ? -5.700 4.402 -1.116 1.00 97.69 105 CYS A O 1
ATOM 873 N N . LYS A 1 106 ? -7.555 4.228 -2.378 1.00 97.81 106 LYS A N 1
ATOM 874 C CA . LYS A 1 106 ? -6.909 4.593 -3.652 1.00 97.81 106 LYS A CA 1
ATOM 875 C C . LYS A 1 106 ? -6.234 5.961 -3.574 1.00 97.81 106 LYS A C 1
ATOM 877 O O . LYS A 1 106 ? -5.091 6.104 -4.002 1.00 97.81 106 LYS A O 1
ATOM 882 N N . VAL A 1 107 ? -6.932 6.958 -3.024 1.00 97.62 107 VAL A N 1
ATOM 883 C CA . VAL A 1 107 ? -6.390 8.315 -2.836 1.00 97.62 107 VAL A CA 1
ATOM 884 C C . VAL A 1 107 ? -5.197 8.286 -1.884 1.00 97.62 107 VAL A C 1
ATOM 886 O O . VAL A 1 107 ? -4.143 8.814 -2.227 1.00 97.62 107 VAL A O 1
ATOM 889 N N . PHE A 1 108 ? -5.327 7.602 -0.745 1.00 97.56 108 PHE A N 1
ATOM 890 C CA . PHE A 1 108 ? -4.237 7.448 0.214 1.00 97.56 108 PHE A CA 1
ATOM 891 C C . PHE A 1 108 ? -2.988 6.808 -0.418 1.00 97.56 108 PHE A C 1
ATOM 893 O O . PHE A 1 108 ? -1.892 7.345 -0.281 1.00 97.56 108 PHE A O 1
ATOM 900 N N . LEU A 1 109 ? -3.140 5.704 -1.156 1.00 97.56 109 LEU A N 1
ATOM 901 C CA . LEU A 1 109 ? -2.022 5.018 -1.813 1.00 97.56 109 LEU A CA 1
ATOM 902 C C . LEU A 1 109 ? -1.327 5.895 -2.859 1.00 97.56 109 LEU A C 1
ATOM 904 O O . LEU A 1 109 ? -0.100 5.885 -2.934 1.00 97.56 109 LEU A O 1
ATOM 908 N N . ARG A 1 110 ? -2.088 6.681 -3.632 1.00 97.50 110 ARG A N 1
ATOM 909 C CA . ARG A 1 110 ? -1.521 7.642 -4.592 1.00 97.50 110 ARG A CA 1
ATOM 910 C C . ARG A 1 110 ? -0.694 8.716 -3.892 1.00 97.50 110 ARG A C 1
ATOM 912 O O . ARG A 1 110 ? 0.430 8.958 -4.302 1.00 97.50 110 ARG A O 1
ATOM 919 N N . GLN A 1 111 ? -1.211 9.289 -2.808 1.00 97.25 111 GLN A N 1
ATOM 920 C CA . GLN A 1 111 ? -0.493 10.307 -2.037 1.00 97.25 111 GLN A CA 1
ATOM 921 C C . GLN A 1 111 ? 0.733 9.742 -1.300 1.00 97.25 111 GLN A C 1
ATOM 923 O O . GLN A 1 111 ? 1.738 10.433 -1.158 1.00 97.25 111 GLN A O 1
ATOM 928 N N . ALA A 1 112 ? 0.670 8.498 -0.817 1.00 95.81 112 ALA A N 1
ATOM 929 C CA . ALA A 1 112 ? 1.762 7.859 -0.080 1.00 95.81 112 ALA A CA 1
ATOM 930 C C . ALA A 1 112 ? 2.905 7.378 -0.992 1.00 95.81 112 ALA A C 1
ATOM 932 O O . ALA A 1 112 ? 4.070 7.457 -0.604 1.00 95.81 112 ALA A O 1
ATOM 933 N N . ILE A 1 113 ? 2.581 6.896 -2.198 1.00 96.50 113 ILE A N 1
ATOM 934 C CA . ILE A 1 113 ? 3.542 6.379 -3.194 1.00 96.50 113 ILE A CA 1
ATOM 935 C C . ILE A 1 113 ? 3.844 7.449 -4.263 1.00 96.50 113 ILE A C 1
ATOM 937 O O . ILE A 1 113 ? 4.246 7.149 -5.385 1.00 96.50 113 ILE A O 1
ATOM 941 N N . GLU A 1 114 ? 3.659 8.722 -3.921 1.00 96.69 114 GLU A N 1
ATOM 942 C CA . GLU A 1 114 ? 3.978 9.834 -4.810 1.00 96.69 114 GLU A CA 1
ATOM 943 C C . GLU A 1 114 ? 5.508 9.916 -5.021 1.00 96.69 114 GLU A C 1
ATOM 945 O O . GLU A 1 114 ? 6.266 9.997 -4.033 1.00 96.69 114 GLU A O 1
ATOM 950 N N . PRO A 1 115 ? 5.997 9.869 -6.280 1.00 95.94 115 PRO A N 1
ATOM 951 C CA . PRO A 1 115 ? 7.428 9.919 -6.576 1.00 95.94 115 PRO A CA 1
ATOM 952 C C . PRO A 1 115 ? 8.057 11.232 -6.109 1.00 95.94 115 PRO A C 1
ATOM 954 O O . PRO A 1 115 ? 9.147 11.225 -5.534 1.00 95.94 115 PRO A O 1
ATOM 957 N N . LYS A 1 116 ? 7.351 12.356 -6.284 1.00 95.25 116 LYS A N 1
ATOM 958 C CA . LYS A 1 116 ? 7.815 13.676 -5.852 1.00 95.25 116 LYS A CA 1
ATOM 959 C C . LYS A 1 116 ? 7.629 13.828 -4.344 1.00 95.25 116 LYS A C 1
ATOM 961 O O . LYS A 1 116 ? 6.508 13.927 -3.859 1.00 95.25 116 LYS A O 1
ATOM 966 N N . ALA A 1 117 ? 8.732 13.908 -3.598 1.00 92.44 117 ALA A N 1
ATOM 967 C CA . ALA A 1 117 ? 8.699 14.013 -2.136 1.00 92.44 117 ALA A CA 1
ATOM 968 C C . ALA A 1 117 ? 7.853 15.197 -1.628 1.00 92.44 117 ALA A C 1
ATOM 970 O O . ALA A 1 117 ? 7.141 15.046 -0.644 1.00 92.44 117 ALA A O 1
ATOM 971 N N . ILE A 1 118 ? 7.872 16.330 -2.339 1.00 94.38 118 ILE A N 1
ATOM 972 C CA . ILE A 1 118 ? 7.096 17.539 -2.006 1.00 94.38 118 ILE A CA 1
ATOM 973 C C . ILE A 1 118 ? 5.576 17.384 -2.168 1.00 94.38 118 ILE A C 1
ATOM 975 O O . ILE A 1 118 ? 4.823 18.131 -1.557 1.00 94.38 118 ILE A O 1
ATOM 979 N N . LEU A 1 119 ? 5.121 16.451 -3.010 1.00 95.75 119 LEU A N 1
ATOM 980 C CA . LEU A 1 119 ? 3.697 16.181 -3.244 1.00 95.75 119 LEU A CA 1
ATOM 981 C C . LEU A 1 119 ? 3.196 14.998 -2.406 1.00 95.75 119 LEU A C 1
ATOM 983 O O . LEU A 1 119 ? 1.998 14.713 -2.372 1.00 95.75 119 LEU A O 1
ATOM 987 N N . ARG A 1 120 ? 4.116 14.283 -1.756 1.00 95.56 120 ARG A N 1
ATOM 988 C CA . ARG A 1 120 ? 3.807 13.130 -0.922 1.00 95.56 120 ARG A CA 1
ATOM 989 C C . ARG A 1 120 ? 3.124 13.596 0.358 1.00 95.56 120 ARG A C 1
ATOM 991 O O . ARG A 1 120 ? 3.537 14.591 0.946 1.00 95.56 120 ARG A O 1
ATOM 998 N N . ILE A 1 121 ? 2.123 12.842 0.816 1.00 95.19 121 ILE A N 1
ATOM 999 C CA . ILE A 1 121 ? 1.475 13.111 2.109 1.00 95.19 121 ILE A CA 1
ATOM 1000 C C . ILE A 1 121 ? 2.542 13.176 3.216 1.00 95.19 121 ILE A C 1
ATOM 1002 O O . ILE A 1 121 ? 3.305 12.215 3.352 1.00 95.19 121 ILE A O 1
ATOM 1006 N N . PRO A 1 122 ? 2.639 14.268 3.992 1.00 92.31 122 PRO A N 1
ATOM 1007 C CA . PRO A 1 122 ? 3.617 14.379 5.065 1.00 92.31 122 PRO A CA 1
ATOM 1008 C C . PRO A 1 122 ? 3.242 13.473 6.240 1.00 92.31 122 PRO A C 1
ATOM 1010 O O . PRO A 1 122 ? 2.074 13.159 6.475 1.00 92.31 122 PRO A O 1
ATOM 1013 N N . LEU A 1 123 ? 4.247 13.046 7.010 1.00 90.00 123 LEU A N 1
ATOM 1014 C CA . LEU A 1 123 ? 4.087 12.004 8.032 1.00 90.00 123 LEU A CA 1
ATOM 1015 C C . LEU A 1 123 ? 3.049 12.383 9.100 1.00 90.00 123 LEU A C 1
ATOM 1017 O O . LEU A 1 123 ? 2.320 11.515 9.578 1.00 90.00 123 LEU A O 1
ATOM 1021 N N . LEU A 1 124 ? 2.977 13.673 9.437 1.00 89.50 124 LEU A N 1
ATOM 1022 C CA . LEU A 1 124 ? 2.064 14.227 10.436 1.00 89.50 124 LEU A CA 1
ATOM 1023 C C . LEU A 1 124 ? 0.596 14.226 9.985 1.00 89.50 124 LEU A C 1
ATOM 1025 O O . LEU A 1 124 ? -0.284 14.158 10.834 1.00 89.50 124 LEU A O 1
ATOM 1029 N N . GLU A 1 125 ? 0.324 14.224 8.677 1.00 93.75 125 GLU A N 1
ATOM 1030 C CA . GLU A 1 125 ? -1.042 14.197 8.129 1.00 93.75 125 GLU A CA 1
ATOM 1031 C C . GLU A 1 125 ? -1.594 12.769 7.982 1.00 93.75 125 GLU A C 1
ATOM 1033 O O . GLU A 1 125 ? -2.806 12.556 7.919 1.00 93.75 125 GLU A O 1
ATOM 1038 N N . ILE A 1 126 ? -0.727 11.749 7.952 1.00 94.00 126 ILE A N 1
ATOM 1039 C CA . ILE A 1 126 ? -1.152 10.349 7.796 1.00 94.00 126 ILE A CA 1
ATOM 1040 C C . ILE A 1 126 ? -2.124 9.903 8.912 1.00 94.00 126 ILE A C 1
ATOM 1042 O O . ILE A 1 126 ? -3.133 9.274 8.581 1.00 94.00 126 ILE A O 1
ATOM 1046 N N . PRO A 1 127 ? -1.890 10.205 10.207 1.00 94.12 127 PRO A N 1
ATOM 1047 C CA . PRO A 1 127 ? -2.836 9.918 11.288 1.00 94.12 127 PRO A CA 1
ATOM 1048 C C . PRO A 1 127 ? -4.241 10.489 11.098 1.00 94.12 127 PRO A C 1
ATOM 1050 O O . PRO A 1 127 ? -5.191 9.916 11.628 1.00 94.12 127 PRO A O 1
ATOM 1053 N N . GLU A 1 128 ? -4.372 11.592 10.363 1.00 95.50 128 GLU A N 1
ATOM 1054 C CA . GLU A 1 128 ? -5.638 12.293 10.121 1.00 95.50 128 GLU A CA 1
ATOM 1055 C C . GLU A 1 128 ? -6.333 11.807 8.842 1.00 95.50 128 GLU A C 1
ATOM 1057 O O . GLU A 1 128 ? -7.524 12.051 8.634 1.00 95.50 128 GLU A O 1
ATOM 1062 N N . ASN A 1 129 ? -5.620 11.057 7.997 1.00 96.56 129 ASN A N 1
ATOM 1063 C CA . ASN A 1 129 ? -6.129 10.612 6.712 1.00 96.56 129 ASN A CA 1
ATOM 1064 C C . ASN A 1 129 ? -7.431 9.784 6.865 1.00 96.56 129 ASN A C 1
ATOM 1066 O O . ASN A 1 129 ? -7.481 8.853 7.681 1.00 96.56 129 ASN A O 1
ATOM 1070 N N . PRO A 1 130 ? -8.478 10.040 6.050 1.00 96.94 130 PRO A N 1
ATOM 1071 C CA . PRO A 1 130 ? -9.765 9.350 6.160 1.00 96.94 130 PRO A CA 1
ATOM 1072 C C . PRO A 1 130 ? -9.682 7.830 6.019 1.00 96.94 130 PRO A C 1
ATOM 1074 O O . PRO A 1 130 ? -10.481 7.112 6.623 1.00 96.94 130 PRO A O 1
ATOM 1077 N N . TRP A 1 131 ? -8.736 7.309 5.232 1.00 97.25 131 TRP A N 1
ATOM 1078 C CA . TRP A 1 131 ? -8.548 5.867 5.137 1.00 97.25 131 TRP A CA 1
ATOM 1079 C C . TRP A 1 131 ? -7.956 5.299 6.429 1.00 97.25 131 TRP A C 1
ATOM 1081 O O . TRP A 1 131 ? -8.423 4.269 6.907 1.00 97.25 131 TRP A O 1
ATOM 1091 N N . VAL A 1 132 ? -6.994 5.989 7.044 1.00 96.06 132 VAL A N 1
ATOM 1092 C CA . VAL A 1 132 ? -6.330 5.561 8.288 1.00 96.06 132 VAL A CA 1
ATOM 1093 C C . VAL A 1 132 ? -7.277 5.640 9.486 1.00 96.06 132 VAL A C 1
ATOM 1095 O O . VAL A 1 132 ? -7.306 4.730 10.320 1.00 96.06 132 VAL A O 1
ATOM 1098 N N . THR A 1 133 ? -8.094 6.690 9.565 1.00 95.69 133 THR A N 1
ATOM 1099 C CA . THR A 1 133 ? -9.071 6.904 10.647 1.00 95.69 133 THR A CA 1
ATOM 1100 C C . THR A 1 133 ? -10.403 6.198 10.414 1.00 95.69 133 THR A C 1
ATOM 1102 O O . THR A 1 133 ? -11.282 6.270 11.268 1.00 95.69 133 THR A O 1
ATOM 1105 N N . ASN A 1 134 ? -10.576 5.502 9.282 1.00 95.06 134 ASN A N 1
ATOM 1106 C CA . ASN A 1 134 ? -11.861 4.935 8.867 1.00 95.06 134 ASN A CA 1
ATOM 1107 C C . ASN A 1 134 ? -12.986 5.989 8.923 1.00 95.06 134 ASN A C 1
ATOM 1109 O O . ASN A 1 134 ? -14.002 5.796 9.591 1.00 95.06 134 ASN A O 1
ATOM 1113 N N . GLN A 1 135 ? -12.762 7.129 8.260 1.00 93.44 135 GLN A N 1
ATOM 1114 C CA . GLN A 1 135 ? -13.650 8.298 8.252 1.00 93.44 135 GLN A CA 1
ATOM 1115 C C . GLN A 1 135 ? -13.907 8.851 9.666 1.00 93.44 135 GLN A C 1
ATOM 1117 O O . GLN A 1 135 ? -15.045 9.118 10.041 1.00 93.44 135 GLN A O 1
ATOM 1122 N N . GLY A 1 136 ? -12.856 8.954 10.484 1.00 92.88 136 GLY A N 1
ATOM 1123 C CA . GLY A 1 136 ? -12.943 9.446 11.865 1.00 92.88 136 GLY A CA 1
ATOM 1124 C C . GLY A 1 136 ? -13.495 8.448 12.891 1.00 92.88 136 GLY A C 1
ATOM 1125 O O . GLY A 1 136 ? -13.513 8.755 14.079 1.00 92.88 136 GLY A O 1
ATOM 1126 N N . LYS A 1 137 ? -13.905 7.238 12.483 1.00 93.38 137 LYS A N 1
ATOM 1127 C CA . LYS A 1 137 ? -14.421 6.206 13.406 1.00 93.38 137 LYS A CA 1
ATOM 1128 C C . LYS A 1 137 ? -13.342 5.624 14.323 1.00 93.38 137 LYS A C 1
ATOM 1130 O O . LYS A 1 137 ? -13.662 5.079 15.373 1.00 93.38 137 LYS A O 1
ATOM 1135 N N . LEU A 1 138 ? -12.077 5.691 13.913 1.00 90.19 138 LEU A N 1
ATOM 1136 C CA . LEU A 1 138 ? -10.931 5.150 14.637 1.00 90.19 138 LEU A CA 1
ATOM 1137 C C . LEU A 1 138 ? -9.955 6.272 14.985 1.00 90.19 138 LEU A C 1
ATOM 1139 O O . LEU A 1 138 ? -9.196 6.733 14.128 1.00 90.19 138 LEU A O 1
ATOM 1143 N N . VAL A 1 139 ? -9.904 6.641 16.264 1.00 90.75 139 VAL A N 1
ATOM 1144 C CA . VAL A 1 139 ? -8.918 7.597 16.786 1.00 90.75 139 VAL A CA 1
ATOM 1145 C C . VAL A 1 139 ? -7.521 7.020 16.600 1.00 90.75 139 VAL A C 1
ATOM 1147 O O . VAL A 1 139 ? -7.253 5.905 17.051 1.00 90.75 139 VAL A O 1
ATOM 1150 N N . PHE A 1 140 ? -6.635 7.723 15.896 1.00 90.62 140 PHE A N 1
ATOM 1151 C CA . PHE A 1 140 ? -5.239 7.309 15.793 1.00 90.62 140 PHE A CA 1
ATOM 1152 C C . PHE A 1 140 ? -4.553 7.480 17.150 1.00 90.62 140 PHE A C 1
ATOM 1154 O O . PHE A 1 140 ? -4.580 8.558 17.734 1.00 90.62 140 PHE A O 1
ATOM 1161 N N . GLN A 1 141 ? -3.958 6.404 17.660 1.00 86.44 141 GLN A N 1
ATOM 1162 C CA . GLN A 1 141 ? -3.169 6.436 18.883 1.00 86.44 141 GLN A CA 1
ATOM 1163 C C . GLN A 1 141 ? -1.726 6.099 18.526 1.00 86.44 141 GLN A C 1
ATOM 1165 O O . GLN A 1 141 ? -1.435 5.030 17.978 1.00 86.44 141 GLN A O 1
ATOM 1170 N N . THR A 1 142 ? -0.825 7.032 18.826 1.00 83.31 142 THR A N 1
ATOM 1171 C CA . THR A 1 142 ? 0.617 6.803 18.759 1.00 83.31 142 THR A CA 1
ATOM 1172 C C . THR A 1 142 ? 1.000 5.701 19.733 1.00 83.31 142 THR A C 1
ATOM 1174 O O . THR A 1 142 ? 0.389 5.554 20.793 1.00 83.31 142 THR A O 1
ATOM 1177 N N . PHE A 1 143 ? 2.009 4.920 19.361 1.00 71.81 143 PHE A N 1
ATOM 1178 C CA . PHE A 1 143 ? 2.229 3.605 19.929 1.00 71.81 143 PHE A CA 1
ATOM 1179 C C . PHE A 1 143 ? 2.687 3.850 21.341 1.00 71.81 143 PHE A C 1
ATOM 1181 O O . PHE A 1 143 ? 3.823 4.237 21.557 1.00 71.81 143 PHE A O 1
ATOM 1188 N N . ARG A 1 144 ? 1.835 3.682 22.338 1.00 66.25 144 ARG A N 1
ATOM 1189 C CA . ARG A 1 144 ? 2.351 3.478 23.686 1.00 66.25 144 ARG A CA 1
ATOM 1190 C C . ARG A 1 144 ? 2.888 2.050 23.682 1.00 66.25 144 ARG A C 1
ATOM 1192 O O . ARG A 1 144 ? 2.191 1.209 23.129 1.00 66.25 144 ARG A O 1
ATOM 1199 N N . PRO A 1 145 ? 4.113 1.772 24.167 1.00 60.19 145 PRO A N 1
ATOM 1200 C CA . PRO A 1 145 ? 4.570 0.395 24.337 1.00 60.19 145 PRO A CA 1
ATOM 1201 C C . PRO A 1 145 ? 3.475 -0.341 25.111 1.00 60.19 145 PRO A C 1
ATOM 1203 O O . PRO A 1 145 ? 3.245 -0.037 26.278 1.00 60.19 145 PRO A O 1
ATOM 1206 N N . CYS A 1 146 ? 2.664 -1.135 24.412 1.00 51.25 146 CYS A N 1
ATOM 1207 C CA . CYS A 1 146 ? 1.410 -1.604 24.977 1.00 51.25 146 CYS A CA 1
ATOM 1208 C C . CYS A 1 146 ? 1.702 -2.760 25.921 1.00 51.25 146 CYS A C 1
ATOM 1210 O O . CYS A 1 146 ? 2.209 -3.799 25.499 1.00 51.25 146 CYS A O 1
ATOM 1212 N N . ASP A 1 147 ? 1.251 -2.610 27.161 1.00 53.56 147 ASP A N 1
ATOM 1213 C CA . ASP A 1 147 ? 0.765 -3.722 27.963 1.00 53.56 147 ASP A CA 1
ATOM 1214 C C . ASP A 1 147 ? -0.218 -4.550 27.115 1.00 53.56 147 ASP A C 1
ATOM 1216 O O . ASP A 1 147 ? -1.222 -4.010 26.667 1.00 53.56 147 ASP A O 1
ATOM 1220 N N . MET A 1 148 ? 0.127 -5.814 26.839 1.00 51.97 148 MET A N 1
ATOM 1221 C CA . MET A 1 148 ? -0.626 -7.012 26.381 1.00 51.97 148 MET A CA 1
ATOM 1222 C C . MET A 1 148 ? -2.007 -6.961 25.658 1.00 51.97 148 MET A C 1
ATOM 1224 O O . MET A 1 148 ? -2.531 -8.021 25.313 1.00 51.97 148 MET A O 1
ATOM 1228 N N . HIS A 1 149 ? -2.616 -5.818 25.347 1.00 57.75 149 HIS A N 1
ATOM 1229 C CA . HIS A 1 149 ? -3.986 -5.701 24.826 1.00 57.75 149 HIS A CA 1
ATOM 1230 C C . HIS A 1 149 ? -4.114 -5.797 23.293 1.00 57.75 149 HIS A C 1
ATOM 1232 O O . HIS A 1 149 ? -5.225 -5.790 22.774 1.00 57.75 149 HIS A O 1
ATOM 1238 N N . MET A 1 150 ? -3.024 -5.984 22.539 1.00 59.97 150 MET A N 1
ATOM 1239 C CA . MET A 1 150 ? -3.074 -6.063 21.063 1.00 59.97 150 MET A CA 1
ATOM 1240 C C . MET A 1 150 ? -4.000 -7.158 20.516 1.00 59.97 150 MET A C 1
ATOM 1242 O O . MET A 1 150 ? -4.532 -7.042 19.411 1.00 59.97 150 MET A O 1
ATOM 1246 N N . LYS A 1 151 ? -4.199 -8.230 21.288 1.00 66.94 151 LYS A N 1
ATOM 1247 C CA . LYS A 1 151 ? -5.040 -9.355 20.886 1.00 66.94 151 LYS A CA 1
ATOM 1248 C C . LYS A 1 151 ? -6.513 -8.956 20.749 1.00 66.94 151 LYS A C 1
ATOM 1250 O O . LYS A 1 151 ? -7.146 -9.359 19.776 1.00 66.94 151 LYS A O 1
ATOM 1255 N N . SER A 1 152 ? -7.043 -8.152 21.676 1.00 73.56 152 SER A N 1
ATOM 1256 C CA . SER A 1 152 ? -8.460 -7.766 21.654 1.00 73.56 152 SER A CA 1
ATOM 1257 C C . SER A 1 152 ? -8.788 -6.874 20.464 1.00 73.56 152 SER A C 1
ATOM 1259 O O . SER A 1 152 ? -9.835 -7.046 19.842 1.00 73.56 152 SER A O 1
ATOM 1261 N N . ASP A 1 153 ? -7.883 -5.967 20.098 1.00 69.38 153 ASP A N 1
ATOM 1262 C CA . ASP A 1 153 ? -8.104 -5.036 18.988 1.00 69.38 153 ASP A CA 1
ATOM 1263 C C . ASP A 1 153 ? -8.083 -5.763 17.641 1.00 69.38 153 ASP A C 1
ATOM 1265 O O . ASP A 1 153 ? -8.930 -5.511 16.782 1.00 69.38 153 ASP A O 1
ATOM 1269 N N . PHE A 1 154 ? -7.155 -6.712 17.472 1.00 68.69 154 PHE A N 1
ATOM 1270 C CA . PHE A 1 154 ? -7.102 -7.550 16.276 1.00 68.69 154 PHE A CA 1
ATOM 1271 C C . PHE A 1 154 ? -8.353 -8.427 16.150 1.00 68.69 154 PHE A C 1
ATOM 1273 O O . PHE A 1 154 ? -8.973 -8.477 15.088 1.00 68.69 154 PHE A O 1
ATOM 1280 N N . GLU A 1 155 ? -8.763 -9.078 17.239 1.00 74.56 155 GLU A N 1
ATOM 1281 C CA . GLU A 1 155 ? -9.959 -9.920 17.257 1.00 74.56 155 GLU A CA 1
ATOM 1282 C C . GLU A 1 155 ? -11.225 -9.106 16.944 1.00 74.56 155 GLU A C 1
ATOM 1284 O O . GLU A 1 155 ? -12.040 -9.518 16.116 1.00 74.56 155 GLU A O 1
ATOM 1289 N N . THR A 1 156 ? -11.334 -7.900 17.505 1.00 77.38 156 THR A N 1
ATOM 1290 C CA . THR A 1 156 ? -12.429 -6.961 17.223 1.00 77.38 156 THR A CA 1
ATOM 1291 C C . THR A 1 156 ? -12.431 -6.520 15.755 1.00 77.38 156 THR A C 1
ATOM 1293 O O . THR A 1 156 ? -13.485 -6.494 15.118 1.00 77.38 156 THR A O 1
ATOM 1296 N N . ALA A 1 157 ? -11.261 -6.223 15.178 1.00 72.00 157 ALA A N 1
ATOM 1297 C CA . ALA A 1 157 ? -11.136 -5.843 13.770 1.00 72.00 157 ALA A CA 1
ATOM 1298 C C . ALA A 1 157 ? -11.535 -6.986 12.821 1.00 72.00 157 ALA A C 1
ATOM 1300 O O . ALA A 1 157 ? -12.241 -6.751 11.836 1.00 72.00 157 ALA A O 1
ATOM 1301 N N . CYS A 1 158 ? -11.140 -8.225 13.128 1.00 71.12 158 CYS A N 1
ATOM 1302 C CA . CYS A 1 158 ? -11.568 -9.404 12.379 1.00 71.12 158 CYS A CA 1
ATOM 1303 C C . CYS A 1 158 ? -13.088 -9.604 12.448 1.00 71.12 158 CYS A C 1
ATOM 1305 O O . CYS A 1 158 ? -13.709 -9.836 11.412 1.00 71.12 158 CYS A O 1
ATOM 1307 N N . GLN A 1 159 ? -13.703 -9.465 13.627 1.00 78.44 159 GLN A N 1
ATOM 1308 C CA . GLN A 1 159 ? -15.161 -9.570 13.778 1.00 78.44 159 GLN A CA 1
ATOM 1309 C C . GLN A 1 159 ? -15.902 -8.489 12.975 1.00 78.44 159 GLN A C 1
ATOM 1311 O O . GLN A 1 159 ? -16.879 -8.789 12.288 1.00 78.44 159 GLN A O 1
ATOM 1316 N N . LEU A 1 160 ? -15.404 -7.249 12.989 1.00 76.31 160 LEU A N 1
ATOM 1317 C CA . LEU A 1 160 ? -15.941 -6.146 12.185 1.00 76.31 160 LEU A CA 1
ATOM 1318 C C . LEU A 1 160 ? -15.853 -6.422 10.680 1.00 76.31 160 LEU A C 1
ATOM 1320 O O . LEU A 1 160 ? -16.810 -6.143 9.959 1.00 76.31 160 LEU A O 1
ATOM 1324 N N . ALA A 1 161 ? -14.742 -6.989 10.204 1.00 71.75 161 ALA A N 1
ATOM 1325 C CA . ALA A 1 161 ? -14.584 -7.356 8.797 1.00 71.75 161 ALA A CA 1
ATOM 1326 C C . ALA A 1 161 ? -15.595 -8.437 8.371 1.00 71.75 161 ALA A C 1
ATOM 1328 O O . ALA A 1 161 ? -16.189 -8.336 7.299 1.00 71.75 161 ALA A O 1
ATOM 1329 N N . VAL A 1 162 ? -15.845 -9.431 9.231 1.00 75.62 162 VAL A N 1
ATOM 1330 C CA . VAL A 1 162 ? -16.864 -10.468 8.989 1.00 75.62 162 VAL A CA 1
ATOM 1331 C C . VAL A 1 162 ? -18.271 -9.868 8.957 1.00 75.62 162 VAL A C 1
ATOM 1333 O O . VAL A 1 162 ? -19.041 -10.163 8.046 1.00 75.62 162 VAL A O 1
ATOM 1336 N N . ALA A 1 163 ? -18.602 -8.986 9.903 1.00 76.19 163 ALA A N 1
ATOM 1337 C CA . ALA A 1 163 ? -19.911 -8.334 9.955 1.00 76.19 163 ALA A CA 1
ATOM 1338 C C . ALA A 1 163 ? -20.178 -7.440 8.728 1.00 76.19 163 ALA A C 1
ATOM 1340 O O . ALA A 1 163 ? -21.299 -7.406 8.216 1.00 76.19 163 ALA A O 1
ATOM 1341 N N . GLN A 1 164 ? -19.150 -6.742 8.228 1.00 76.00 164 GLN A N 1
ATOM 1342 C CA . GLN A 1 164 ? -19.241 -5.933 7.006 1.00 76.00 164 GLN A CA 1
ATOM 1343 C C . GLN A 1 164 ? -19.442 -6.793 5.754 1.00 76.00 164 GLN A C 1
ATOM 1345 O O . GLN A 1 164 ? -20.228 -6.423 4.888 1.00 76.00 164 GLN A O 1
ATOM 1350 N N . ALA A 1 165 ? -18.792 -7.956 5.671 1.00 71.88 165 ALA A N 1
ATOM 1351 C CA . ALA A 1 165 ? -19.014 -8.887 4.567 1.00 71.88 165 ALA A CA 1
ATOM 1352 C C . ALA A 1 165 ? -20.449 -9.449 4.570 1.00 71.88 165 ALA A C 1
ATOM 1354 O O . ALA A 1 165 ? -21.087 -9.506 3.522 1.00 71.88 165 ALA A O 1
ATOM 1355 N N . ALA A 1 166 ? -20.989 -9.784 5.747 1.00 73.44 166 ALA A N 1
ATOM 1356 C CA . ALA A 1 166 ? -22.338 -10.340 5.879 1.00 73.44 166 ALA A CA 1
ATOM 1357 C C . ALA A 1 166 ? -23.457 -9.335 5.538 1.00 73.44 166 ALA A C 1
ATOM 1359 O O . ALA A 1 166 ? -24.506 -9.717 5.025 1.00 73.44 166 ALA A O 1
ATOM 1360 N N . SER A 1 167 ? -23.248 -8.039 5.794 1.00 70.75 167 SER A N 1
ATOM 1361 C CA . SER A 1 167 ? -24.269 -7.001 5.568 1.00 70.75 167 SER A CA 1
ATOM 1362 C C . SER A 1 167 ? -24.456 -6.623 4.093 1.00 70.75 167 SER A C 1
ATOM 1364 O O . SER A 1 167 ? -25.522 -6.135 3.724 1.00 70.75 167 SER A O 1
ATOM 1366 N N . ILE A 1 168 ? -23.476 -6.908 3.231 1.00 63.09 168 ILE A N 1
ATOM 1367 C CA . ILE A 1 168 ? -23.566 -6.661 1.781 1.00 63.09 168 ILE A CA 1
ATOM 1368 C C . ILE A 1 168 ? -24.445 -7.721 1.084 1.00 63.09 168 ILE A C 1
ATOM 1370 O O . ILE A 1 168 ? -25.032 -7.442 0.043 1.00 63.09 168 ILE A O 1
ATOM 1374 N N . SER A 1 169 ? -24.622 -8.899 1.692 1.00 58.00 169 SER A N 1
ATOM 1375 C CA . SER A 1 169 ? -25.407 -10.009 1.124 1.00 58.00 169 SER A CA 1
ATOM 1376 C C . SER A 1 169 ? -26.928 -9.900 1.377 1.00 58.00 169 SER A C 1
ATOM 1378 O O . SER A 1 169 ? -27.713 -10.661 0.821 1.00 58.00 169 SER A O 1
ATOM 1380 N N . GLY A 1 170 ? -27.384 -8.955 2.213 1.00 51.91 170 GLY A N 1
ATOM 1381 C CA . GLY A 1 170 ? -28.754 -8.954 2.757 1.00 51.91 170 GLY A CA 1
ATOM 1382 C C . GLY A 1 170 ? -29.770 -7.973 2.157 1.00 51.91 170 GLY A C 1
ATOM 1383 O O . GLY A 1 170 ? -30.912 -7.961 2.609 1.00 51.91 170 GLY A O 1
ATOM 1384 N N . SER A 1 171 ? -29.409 -7.126 1.188 1.00 48.78 171 SER A N 1
ATOM 1385 C CA . SER A 1 171 ? -30.289 -6.030 0.736 1.00 48.78 171 SER A CA 1
ATOM 1386 C C . SER A 1 171 ? -30.413 -5.957 -0.786 1.00 48.78 171 SER A C 1
ATOM 1388 O O . SER A 1 171 ? -29.929 -5.022 -1.418 1.00 48.78 171 SER A O 1
ATOM 1390 N N . GLY A 1 172 ? -31.101 -6.938 -1.369 1.00 45.44 172 GLY A N 1
ATOM 1391 C CA . GLY A 1 172 ? -31.417 -6.984 -2.797 1.00 45.44 172 GLY A CA 1
ATOM 1392 C C . GLY A 1 172 ? -32.761 -7.652 -3.073 1.00 45.44 172 GLY A C 1
ATOM 1393 O O . GLY A 1 172 ? -32.817 -8.628 -3.809 1.00 45.44 172 GLY A O 1
ATOM 1394 N N . SER A 1 173 ? -33.847 -7.154 -2.472 1.00 48.53 173 SER A N 1
ATOM 1395 C CA . SER A 1 173 ? -35.204 -7.506 -2.907 1.00 48.53 173 SER A CA 1
ATOM 1396 C C . SER A 1 173 ? -35.573 -6.637 -4.111 1.00 48.53 173 SER A C 1
ATOM 1398 O O . SER A 1 173 ? -36.116 -5.543 -3.968 1.00 48.53 173 SER A O 1
ATOM 1400 N N . ALA A 1 174 ? -35.211 -7.107 -5.302 1.00 45.94 174 ALA A N 1
ATOM 1401 C CA . ALA A 1 174 ? -35.766 -6.646 -6.565 1.00 45.94 174 ALA A CA 1
ATOM 1402 C C . ALA A 1 174 ? -36.323 -7.876 -7.288 1.00 45.94 174 ALA A C 1
ATOM 1404 O O . ALA A 1 174 ? -35.581 -8.789 -7.642 1.00 45.94 174 ALA A O 1
ATOM 1405 N N . ASN A 1 175 ? -37.647 -7.908 -7.447 1.00 48.75 175 ASN A N 1
ATOM 1406 C CA . ASN A 1 175 ? -38.376 -8.930 -8.190 1.00 48.75 175 ASN A CA 1
ATOM 1407 C C . ASN A 1 175 ? -37.911 -8.948 -9.655 1.00 48.75 175 ASN A C 1
ATOM 1409 O O . ASN A 1 175 ? -38.425 -8.181 -10.468 1.00 48.75 175 ASN A O 1
ATOM 1413 N N . PHE A 1 176 ? -36.981 -9.835 -9.999 1.00 44.91 176 PHE A N 1
ATOM 1414 C CA . PHE A 1 176 ? -36.773 -10.273 -11.376 1.00 44.91 176 PHE A CA 1
ATOM 1415 C C . PHE A 1 176 ? -37.370 -11.675 -11.551 1.00 44.91 176 PHE A C 1
ATOM 1417 O O . PHE A 1 176 ? -37.225 -12.513 -10.655 1.00 44.91 176 PHE A O 1
ATOM 1424 N N . PRO A 1 177 ? -38.085 -11.941 -12.658 1.00 49.81 177 PRO A N 1
ATOM 1425 C CA . PRO A 1 177 ? -38.624 -13.263 -12.931 1.00 49.81 177 PRO A CA 1
ATOM 1426 C C . PRO A 1 177 ? -37.478 -14.259 -13.128 1.00 49.81 177 PRO A C 1
ATOM 1428 O O . PRO A 1 177 ? -36.617 -14.089 -13.985 1.00 49.81 177 PRO A O 1
ATOM 1431 N N . VAL A 1 178 ? -37.496 -15.289 -12.288 1.00 41.00 178 VAL A N 1
ATOM 1432 C CA . VAL A 1 178 ? -36.575 -16.424 -12.270 1.00 41.00 178 VAL A CA 1
ATOM 1433 C C . VAL A 1 178 ? -36.735 -17.230 -13.558 1.00 41.00 178 VAL A C 1
ATOM 1435 O O . VAL A 1 178 ? -37.749 -17.903 -13.748 1.00 41.00 178 VAL A O 1
ATOM 1438 N N . THR A 1 179 ? -35.725 -17.196 -14.423 1.00 43.03 179 THR A N 1
ATOM 1439 C CA . THR A 1 179 ? -35.442 -18.308 -15.331 1.00 43.03 179 THR A CA 1
ATOM 1440 C C . THR A 1 179 ? -34.739 -19.381 -14.508 1.00 43.03 179 THR A C 1
ATOM 1442 O O . THR A 1 179 ? -33.690 -19.135 -13.916 1.00 43.03 179 THR A O 1
ATOM 1445 N N . LYS A 1 180 ? -35.382 -20.544 -14.392 1.00 50.75 180 LYS A N 1
ATOM 1446 C CA . LYS A 1 180 ? -34.755 -21.759 -13.876 1.00 50.75 180 LYS A CA 1
ATOM 1447 C C . LYS A 1 180 ? -33.642 -22.129 -14.846 1.00 50.75 180 LYS A C 1
ATOM 1449 O O . LYS A 1 180 ? -33.936 -22.266 -16.024 1.00 50.75 180 LYS A O 1
ATOM 1454 N N . ASP A 1 181 ? -32.409 -22.155 -14.368 1.00 49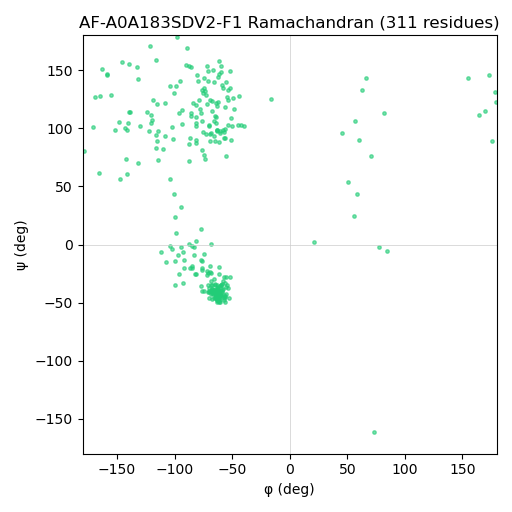.91 181 ASP A N 1
ATOM 1455 C CA . ASP A 1 181 ? -31.516 -23.317 -14.406 1.00 49.91 181 ASP A CA 1
ATOM 1456 C C . ASP A 1 181 ? -30.119 -22.885 -13.902 1.00 49.91 181 ASP A C 1
ATOM 1458 O O . ASP A 1 181 ? -29.727 -21.726 -14.027 1.00 49.91 181 ASP A O 1
ATOM 1462 N N . ASP A 1 182 ? -29.440 -23.810 -13.220 1.00 53.62 182 ASP A N 1
ATOM 1463 C CA . ASP A 1 182 ? -28.046 -23.764 -12.740 1.00 53.62 182 ASP A CA 1
ATOM 1464 C C . ASP A 1 182 ? -27.667 -22.825 -11.573 1.00 53.62 182 ASP A C 1
ATOM 1466 O O . ASP A 1 182 ? -26.954 -21.832 -11.712 1.00 53.62 182 ASP A O 1
ATOM 1470 N N . SER A 1 183 ? -28.029 -23.209 -10.339 1.00 47.25 183 SER A N 1
ATOM 1471 C CA . SER A 1 183 ? -27.450 -22.606 -9.124 1.00 47.25 183 SER A CA 1
ATOM 1472 C C . SER A 1 183 ? -27.229 -23.619 -7.990 1.00 47.25 183 SER A C 1
ATOM 1474 O O . SER A 1 183 ? -27.953 -23.620 -6.993 1.00 47.25 183 SER A O 1
ATOM 1476 N N . ALA A 1 184 ? -26.211 -24.477 -8.117 1.00 48.50 184 ALA A N 1
ATOM 1477 C CA . ALA A 1 184 ? -25.791 -25.403 -7.052 1.00 48.50 184 ALA A CA 1
ATOM 1478 C C . ALA A 1 184 ? -24.411 -25.082 -6.425 1.00 48.50 184 ALA A C 1
ATOM 1480 O O . ALA A 1 184 ? -24.053 -25.682 -5.419 1.00 48.50 184 ALA A O 1
ATOM 1481 N N . GLY A 1 185 ? -23.643 -24.112 -6.944 1.00 49.53 185 GLY A N 1
ATOM 1482 C CA . GLY A 1 185 ? -22.224 -23.941 -6.566 1.00 49.53 185 GLY A CA 1
ATOM 1483 C C . GLY A 1 185 ? -21.853 -22.822 -5.576 1.00 49.53 185 GLY A C 1
ATOM 1484 O O . GLY A 1 185 ? -20.680 -22.688 -5.239 1.00 49.53 185 GLY A O 1
ATOM 1485 N N . LEU A 1 186 ? -22.783 -21.971 -5.117 1.00 47.91 186 LEU A N 1
ATOM 1486 C CA . LEU A 1 186 ? -22.401 -20.692 -4.475 1.00 47.91 186 LEU A CA 1
ATOM 1487 C C . LEU A 1 186 ? -22.414 -20.691 -2.930 1.00 47.91 186 LEU A C 1
ATOM 1489 O O . LEU A 1 186 ? -21.829 -19.800 -2.315 1.00 47.91 186 LEU A O 1
ATOM 1493 N N . LEU A 1 187 ? -23.015 -21.696 -2.282 1.00 51.16 187 LEU A N 1
ATOM 1494 C CA . LEU A 1 187 ? -23.164 -21.743 -0.815 1.00 51.16 187 LEU A CA 1
ATOM 1495 C C . LEU A 1 187 ? -21.951 -22.327 -0.062 1.00 51.16 187 LEU A C 1
ATOM 1497 O O . LEU A 1 187 ? -21.787 -22.049 1.126 1.00 51.16 187 LEU A O 1
ATOM 1501 N N . GLU A 1 188 ? -21.053 -23.068 -0.719 1.00 54.12 188 GLU A N 1
ATOM 1502 C CA . GLU A 1 188 ? -19.903 -23.700 -0.041 1.00 54.12 188 GLU A CA 1
ATOM 1503 C C . GLU A 1 188 ? -18.746 -22.736 0.289 1.00 54.12 188 GLU A C 1
ATOM 1505 O O . GLU A 1 188 ? -17.865 -23.049 1.092 1.00 54.12 188 GLU A O 1
ATOM 1510 N N . ASN A 1 189 ? -18.737 -21.523 -0.272 1.00 54.59 189 ASN A N 1
ATOM 1511 C CA . ASN A 1 189 ? -17.607 -20.602 -0.110 1.00 54.59 189 ASN A CA 1
ATOM 1512 C C . ASN A 1 189 ? -17.658 -19.802 1.215 1.00 54.59 189 ASN A C 1
ATOM 1514 O O . ASN A 1 189 ? -16.621 -19.398 1.747 1.00 54.59 189 ASN A O 1
ATOM 1518 N N . GLU A 1 190 ? -18.838 -19.583 1.809 1.00 54.69 190 GLU A N 1
ATOM 1519 C CA . GLU A 1 190 ? -18.953 -18.805 3.059 1.00 54.69 190 GLU A CA 1
ATOM 1520 C C . GLU A 1 190 ? -18.516 -19.576 4.312 1.00 54.69 190 GLU A C 1
ATOM 1522 O O . GLU A 1 190 ? -17.821 -19.023 5.173 1.00 54.69 190 GLU A O 1
ATOM 1527 N N . THR A 1 191 ? -18.854 -20.864 4.410 1.00 60.22 191 THR A N 1
ATOM 1528 C CA . THR A 1 191 ? -18.447 -21.720 5.539 1.00 60.22 191 THR A CA 1
ATOM 1529 C C . THR A 1 191 ? -16.926 -21.863 5.604 1.00 60.22 191 THR A C 1
ATOM 1531 O O . THR A 1 191 ? -16.334 -21.841 6.691 1.00 60.22 191 THR A O 1
ATOM 1534 N N . ASN A 1 192 ? -16.264 -21.899 4.445 1.00 57.97 192 ASN A N 1
ATOM 1535 C CA . ASN A 1 192 ? -14.814 -22.021 4.354 1.00 57.97 192 ASN A CA 1
ATOM 1536 C C . ASN A 1 192 ? -14.084 -20.744 4.826 1.00 57.97 192 ASN A C 1
ATOM 1538 O O . ASN A 1 192 ? -13.089 -20.827 5.554 1.00 57.97 192 ASN A O 1
ATOM 1542 N N . LYS A 1 193 ? -14.633 -19.556 4.523 1.00 59.88 193 LYS A N 1
ATOM 1543 C CA . LYS A 1 193 ? -14.102 -18.256 4.987 1.00 59.88 193 LYS A CA 1
ATOM 1544 C C . LYS A 1 193 ? -14.171 -18.101 6.509 1.00 59.88 193 LYS A C 1
ATOM 1546 O O . LYS A 1 193 ? -13.198 -17.655 7.122 1.00 59.88 193 LYS A O 1
ATOM 1551 N N . GLN A 1 194 ? -15.278 -18.513 7.136 1.00 61.69 194 GLN A N 1
ATOM 1552 C CA . GLN A 1 194 ? -15.398 -18.491 8.600 1.00 61.69 194 GLN A CA 1
ATOM 1553 C C . GLN A 1 194 ? -14.423 -19.470 9.271 1.00 61.69 194 GLN A C 1
ATOM 1555 O O . GLN A 1 194 ? -13.803 -19.133 10.282 1.00 61.69 194 GLN A O 1
ATOM 1560 N N . SER A 1 195 ? -14.227 -20.655 8.683 1.00 71.25 195 SER A N 1
ATOM 1561 C CA . SER A 1 195 ? -13.239 -21.644 9.137 1.00 71.25 195 SER A CA 1
ATOM 1562 C C . SER A 1 195 ? -11.810 -21.086 9.107 1.00 71.25 195 SER A C 1
ATOM 1564 O O . SER A 1 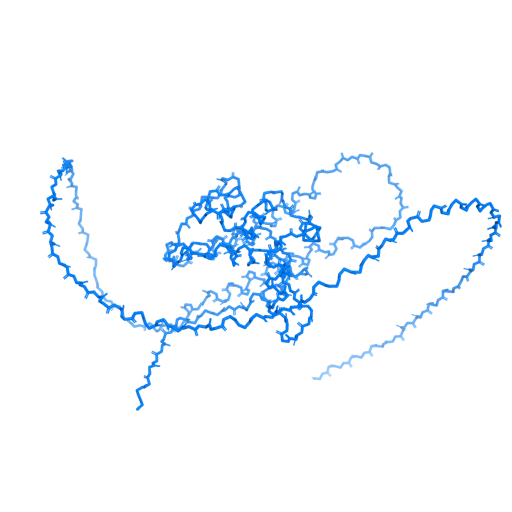195 ? -11.058 -21.261 10.069 1.00 71.25 195 SER A O 1
ATOM 1566 N N . LEU A 1 196 ? -11.443 -20.370 8.040 1.00 62.97 196 LEU A N 1
ATOM 1567 C CA . LEU A 1 196 ? -10.105 -19.809 7.858 1.00 62.97 196 LEU A CA 1
ATOM 1568 C C . LEU A 1 196 ? -9.811 -18.694 8.863 1.00 62.97 196 LEU A C 1
ATOM 1570 O O . LEU A 1 196 ? -8.783 -18.733 9.535 1.00 62.97 196 LEU A O 1
ATOM 1574 N N . LEU A 1 197 ? -10.741 -17.755 9.053 1.00 59.19 197 LEU A N 1
ATOM 1575 C CA . LEU A 1 197 ? -10.595 -16.691 10.051 1.00 59.19 197 LEU A CA 1
ATOM 1576 C C . LEU A 1 197 ? -10.521 -17.244 11.478 1.00 59.19 197 LEU A C 1
ATOM 1578 O O . LEU A 1 197 ? -9.735 -16.757 12.291 1.00 59.19 197 LEU A O 1
ATOM 1582 N N . LYS A 1 198 ? -11.271 -18.311 11.773 1.00 69.56 198 LYS A N 1
ATOM 1583 C CA . LYS A 1 198 ? -11.197 -19.008 13.062 1.00 69.56 198 LYS A CA 1
ATOM 1584 C C . LYS A 1 198 ? -9.840 -19.693 13.251 1.00 69.56 198 LYS A C 1
ATOM 1586 O O . LYS A 1 198 ? -9.240 -19.555 14.314 1.00 69.56 198 LYS A O 1
ATOM 1591 N N . ARG A 1 199 ? -9.299 -20.352 12.216 1.00 65.81 199 ARG A N 1
ATOM 1592 C CA . ARG A 1 199 ? -7.936 -20.922 12.240 1.00 65.81 199 ARG A CA 1
ATOM 1593 C C . ARG A 1 199 ? -6.865 -19.846 12.411 1.00 65.81 199 ARG A C 1
ATOM 1595 O O . ARG A 1 199 ? -5.959 -20.035 13.214 1.00 65.81 199 ARG A O 1
ATOM 1602 N N . MET A 1 200 ? -6.985 -18.711 11.727 1.00 57.69 200 MET A N 1
ATOM 1603 C CA . MET A 1 200 ? -6.060 -17.585 11.885 1.00 57.69 200 MET A CA 1
ATOM 1604 C C . MET A 1 200 ? -6.125 -16.984 13.290 1.00 57.69 200 MET A C 1
ATOM 1606 O O . MET A 1 200 ? -5.084 -16.739 13.893 1.00 57.69 200 MET A O 1
ATOM 1610 N N . SER A 1 201 ? -7.328 -16.823 13.850 1.00 61.56 201 SER A N 1
ATOM 1611 C CA . SER A 1 201 ? -7.509 -16.406 15.245 1.00 61.56 201 SER A CA 1
ATOM 1612 C C . SER A 1 201 ? -6.845 -17.384 16.220 1.00 61.56 201 SER A C 1
ATOM 1614 O O . SER A 1 201 ? -6.162 -16.950 17.148 1.00 61.56 201 SER A O 1
ATOM 1616 N N . HIS A 1 202 ? -6.951 -18.698 15.986 1.00 64.75 202 HIS A N 1
ATOM 1617 C CA . HIS A 1 202 ? -6.269 -19.713 16.797 1.00 64.75 202 HIS A CA 1
ATOM 1618 C C . HIS A 1 202 ? -4.740 -19.687 16.643 1.00 64.75 202 HIS A C 1
ATOM 1620 O O . HIS A 1 202 ? -4.040 -19.772 17.652 1.00 64.75 202 HIS A O 1
ATOM 1626 N N . LEU A 1 203 ? -4.213 -19.526 15.424 1.00 54.81 203 LEU A N 1
ATOM 1627 C CA . LEU A 1 203 ? -2.769 -19.432 15.169 1.00 54.81 203 LEU A CA 1
ATOM 1628 C C . LEU A 1 203 ? -2.158 -18.191 15.828 1.00 54.81 203 LEU A C 1
ATOM 1630 O O . LEU A 1 203 ? -1.148 -18.292 16.521 1.00 54.81 203 LEU A O 1
ATOM 1634 N N . LEU A 1 204 ? -2.809 -17.037 15.684 1.00 50.38 204 LEU A N 1
ATOM 1635 C CA . LEU A 1 204 ? -2.372 -15.798 16.323 1.00 50.38 204 LEU A CA 1
ATOM 1636 C C . LEU A 1 204 ? -2.550 -15.880 17.843 1.00 50.38 204 LEU A C 1
ATOM 1638 O O . LEU A 1 204 ? -1.654 -15.511 18.595 1.00 50.38 204 LEU A O 1
ATOM 1642 N N . SER A 1 205 ? -3.646 -16.474 18.320 1.00 51.50 205 SER A N 1
ATOM 1643 C CA . SER A 1 205 ? -3.832 -16.745 19.747 1.00 51.50 205 SER A CA 1
ATOM 1644 C C . SER A 1 205 ? -2.736 -17.629 20.333 1.00 51.50 205 SER A C 1
ATOM 1646 O O . SER A 1 205 ? -2.414 -17.427 21.496 1.00 51.50 205 SER A O 1
ATOM 1648 N N . GLY A 1 206 ? -2.180 -18.577 19.572 1.00 46.47 206 GLY A N 1
ATOM 1649 C CA . GLY A 1 206 ? -1.054 -19.416 19.990 1.00 46.47 206 GLY A CA 1
ATOM 1650 C C . GLY A 1 206 ? 0.284 -18.673 19.989 1.00 46.47 206 GLY A C 1
ATOM 1651 O O . GLY A 1 206 ? 1.053 -18.812 20.936 1.00 46.47 206 GLY A O 1
ATOM 1652 N N . ALA A 1 207 ? 0.522 -17.832 18.979 1.00 44.06 207 ALA A N 1
ATOM 1653 C CA . ALA A 1 207 ? 1.729 -17.014 18.846 1.00 44.06 207 ALA A CA 1
ATOM 1654 C C . ALA A 1 207 ? 1.871 -15.935 19.938 1.00 44.06 207 ALA A C 1
ATOM 1656 O O . ALA A 1 207 ? 2.985 -15.598 20.325 1.00 44.06 207 ALA A O 1
ATOM 1657 N N . PHE A 1 208 ? 0.757 -15.420 20.470 1.00 40.59 208 PHE A N 1
ATOM 1658 C CA . PHE A 1 208 ? 0.759 -14.407 21.536 1.00 40.59 208 PHE A CA 1
ATOM 1659 C C . PHE A 1 208 ? 0.634 -14.987 22.960 1.00 40.59 208 PHE A C 1
ATOM 1661 O O . PHE A 1 208 ? 0.688 -14.232 23.929 1.00 40.59 208 PHE A O 1
ATOM 1668 N N . ASN A 1 209 ? 0.489 -16.310 23.125 1.00 41.00 209 ASN A N 1
ATOM 1669 C CA . ASN A 1 209 ? 0.310 -16.962 24.436 1.00 41.00 209 ASN A CA 1
ATOM 1670 C C . ASN A 1 209 ? 1.622 -17.468 25.070 1.00 41.00 209 ASN A C 1
ATOM 1672 O O . ASN A 1 209 ? 1.632 -18.460 25.802 1.00 41.00 209 ASN A O 1
ATOM 1676 N N . CYS A 1 210 ? 2.743 -16.787 24.829 1.00 42.31 210 CYS A N 1
ATOM 1677 C CA . CYS A 1 210 ? 4.072 -17.177 25.322 1.00 42.31 210 CYS A CA 1
ATOM 1678 C C . CYS A 1 210 ? 4.253 -17.062 26.852 1.00 42.31 210 CYS A C 1
ATOM 1680 O O . CYS A 1 210 ? 5.318 -17.390 27.371 1.00 42.31 210 CYS A O 1
ATOM 1682 N N . ASN A 1 211 ? 3.234 -16.647 27.608 1.00 41.81 211 ASN A N 1
ATOM 1683 C CA . ASN A 1 211 ? 3.338 -16.377 29.049 1.00 41.81 211 ASN A CA 1
ATOM 1684 C C . ASN A 1 211 ? 3.348 -17.624 29.961 1.00 41.81 211 ASN A C 1
ATOM 1686 O O . ASN A 1 211 ? 3.206 -17.507 31.174 1.00 41.81 211 ASN A O 1
ATOM 1690 N N . GLY A 1 212 ? 3.528 -18.832 29.424 1.00 40.38 212 GLY A N 1
ATOM 1691 C CA . GLY A 1 212 ? 3.301 -20.072 30.178 1.00 40.38 212 GLY A CA 1
ATOM 1692 C C . GLY A 1 212 ? 4.494 -20.713 30.897 1.00 40.38 212 GLY A C 1
ATOM 1693 O O . GLY A 1 212 ? 4.291 -21.709 31.589 1.00 40.38 212 GLY A O 1
ATOM 1694 N N . ARG A 1 213 ? 5.737 -20.233 30.745 1.00 39.88 213 ARG A N 1
ATOM 1695 C CA . ARG A 1 213 ? 6.912 -20.869 31.386 1.00 39.88 213 ARG A CA 1
ATOM 1696 C C . ARG A 1 213 ? 7.939 -19.863 31.905 1.00 39.88 213 ARG A C 1
ATOM 1698 O O . ARG A 1 213 ? 9.105 -19.900 31.525 1.00 39.88 213 ARG A O 1
ATOM 1705 N N . ARG A 1 214 ? 7.538 -18.992 32.832 1.00 42.06 214 ARG A N 1
ATOM 1706 C CA . ARG A 1 214 ? 8.496 -18.375 33.761 1.00 42.06 214 ARG A CA 1
ATOM 1707 C C . ARG A 1 214 ? 8.119 -18.753 35.184 1.00 42.06 214 ARG A C 1
ATOM 1709 O O . ARG A 1 214 ? 6.968 -18.630 35.587 1.00 42.06 214 ARG A O 1
ATOM 1716 N N . GLY A 1 215 ? 9.095 -19.342 35.866 1.00 38.34 215 GLY A N 1
ATOM 1717 C CA . GLY A 1 215 ? 8.955 -20.039 37.132 1.00 38.34 215 GLY A CA 1
ATOM 1718 C C . GLY A 1 215 ? 8.317 -19.198 38.231 1.00 38.34 215 GLY A C 1
ATOM 1719 O O . GLY A 1 215 ? 8.609 -18.021 38.411 1.00 38.34 215 GLY A O 1
ATOM 1720 N N . ARG A 1 216 ? 7.453 -19.876 38.979 1.00 45.16 216 ARG A N 1
ATOM 1721 C CA . ARG A 1 216 ? 6.857 -19.461 40.240 1.00 45.16 216 ARG A CA 1
ATOM 1722 C C . ARG A 1 216 ? 7.890 -19.618 41.363 1.00 45.16 216 ARG A C 1
ATOM 1724 O O . ARG A 1 216 ? 8.146 -20.743 41.777 1.00 45.16 216 ARG A O 1
ATOM 1731 N N . ALA A 1 217 ? 8.436 -18.505 41.839 1.00 43.34 217 ALA A N 1
ATOM 1732 C CA . ALA A 1 217 ? 9.070 -18.281 43.147 1.00 43.34 217 ALA A CA 1
ATOM 1733 C C . ALA A 1 217 ? 9.266 -16.748 43.232 1.00 43.34 217 ALA A C 1
ATOM 1735 O O . ALA A 1 217 ? 9.749 -16.172 42.268 1.00 43.34 217 ALA A O 1
ATOM 1736 N N . GLU A 1 218 ? 8.845 -15.973 44.225 1.00 39.41 218 GLU A N 1
ATOM 1737 C CA . GLU A 1 218 ? 8.433 -16.221 45.601 1.00 39.41 218 GLU A CA 1
ATOM 1738 C C . GLU A 1 218 ? 7.320 -15.233 45.994 1.00 39.41 218 GLU A C 1
ATOM 1740 O O . GLU A 1 218 ? 7.145 -14.170 45.399 1.00 39.41 218 GLU A O 1
ATOM 1745 N N . GLN A 1 219 ? 6.544 -15.626 47.000 1.00 42.19 219 GLN A N 1
ATOM 1746 C CA . GLN A 1 219 ? 5.575 -14.795 47.705 1.00 42.19 219 GLN A CA 1
ATOM 1747 C C . GLN A 1 219 ? 6.304 -13.927 48.737 1.00 42.19 219 GLN A C 1
ATOM 1749 O O . GLN A 1 219 ? 7.193 -14.435 49.414 1.00 42.19 219 GLN A O 1
ATOM 1754 N N . GLY A 1 220 ? 5.836 -12.699 48.976 1.00 36.22 220 GLY A N 1
ATOM 1755 C CA . GLY A 1 220 ? 6.040 -12.073 50.281 1.00 36.22 220 GLY A CA 1
ATOM 1756 C C . GLY A 1 220 ? 5.817 -10.564 50.338 1.00 36.22 220 GLY A C 1
ATOM 1757 O O . GLY A 1 220 ? 6.659 -9.824 49.852 1.00 36.22 220 GLY A O 1
ATOM 1758 N N . LEU A 1 221 ? 4.743 -10.181 51.049 1.00 37.41 221 LEU A N 1
ATOM 1759 C CA . LEU A 1 221 ? 4.552 -8.939 51.825 1.00 37.41 221 LEU A CA 1
ATOM 1760 C C . LEU A 1 221 ? 4.487 -7.604 51.050 1.00 37.41 221 LEU A C 1
ATOM 1762 O O . LEU A 1 221 ? 5.219 -7.372 50.109 1.00 37.41 221 LEU A O 1
ATOM 1766 N N . GLU A 1 222 ? 3.687 -6.603 51.407 1.00 35.56 222 GLU A N 1
ATOM 1767 C CA . GLU A 1 222 ? 2.617 -6.435 52.389 1.00 35.56 222 GLU A CA 1
ATOM 1768 C C . GLU A 1 222 ? 1.836 -5.172 51.977 1.00 35.56 222 GLU A C 1
ATOM 1770 O O . GLU A 1 222 ? 2.373 -4.242 51.375 1.00 35.56 222 GLU A O 1
ATOM 1775 N N . THR A 1 223 ? 0.550 -5.143 52.299 1.00 40.97 223 THR A N 1
ATOM 1776 C CA . THR A 1 223 ? -0.369 -4.024 52.089 1.00 40.97 223 THR A CA 1
ATOM 1777 C C . THR A 1 223 ? -0.139 -2.897 53.097 1.00 40.97 223 THR A C 1
ATOM 1779 O O . THR A 1 223 ? -0.241 -3.152 54.294 1.00 40.97 223 THR A O 1
ATOM 1782 N N . VAL A 1 224 ? -0.010 -1.640 52.653 1.00 36.94 224 VAL A N 1
ATOM 1783 C CA . VAL A 1 224 ? -0.381 -0.474 53.477 1.00 36.94 224 VAL A CA 1
ATOM 1784 C C . VAL A 1 224 ? -1.099 0.569 52.625 1.00 36.94 224 VAL A C 1
ATOM 1786 O O . VAL A 1 224 ? -0.546 1.182 51.719 1.00 36.94 224 VAL A O 1
ATOM 1789 N N . SER A 1 225 ? -2.367 0.746 52.975 1.00 40.31 225 SER A N 1
ATOM 1790 C CA . SER A 1 225 ? -3.270 1.812 52.562 1.00 40.31 225 SER A CA 1
ATOM 1791 C C . SER A 1 225 ? -2.922 3.119 53.284 1.00 40.31 225 SER A C 1
ATOM 1793 O O . SER A 1 225 ? -2.608 3.067 54.475 1.00 40.31 225 SER A O 1
ATOM 1795 N N . LYS A 1 226 ? -3.047 4.278 52.619 1.00 41.12 226 LYS A N 1
ATOM 1796 C CA . LYS A 1 226 ? -3.445 5.541 53.267 1.00 41.12 226 LYS A CA 1
ATOM 1797 C C . LYS A 1 226 ? -3.879 6.613 52.262 1.00 41.12 226 LYS A C 1
ATOM 1799 O O . LYS A 1 226 ? -3.164 6.950 51.327 1.00 41.12 226 LYS A O 1
ATOM 1804 N N . ASN A 1 227 ? -5.068 7.134 52.545 1.00 41.44 227 ASN A N 1
ATOM 1805 C CA . ASN A 1 227 ? -5.715 8.308 51.972 1.00 41.44 227 ASN A CA 1
ATOM 1806 C C . ASN A 1 227 ? -4.902 9.596 52.176 1.00 41.44 227 ASN A C 1
ATOM 1808 O O . ASN A 1 227 ? -4.243 9.753 53.204 1.00 41.44 227 ASN A O 1
ATOM 1812 N N . GLY A 1 228 ? -5.097 10.563 51.277 1.00 34.91 228 GLY A N 1
ATOM 1813 C CA . GLY A 1 228 ? -4.744 11.967 51.486 1.00 34.91 228 GLY A CA 1
ATOM 1814 C C . GLY A 1 228 ? -5.284 12.863 50.369 1.00 34.91 228 GLY A C 1
ATOM 1815 O O . GLY A 1 228 ? -4.718 12.893 49.284 1.00 34.91 228 GLY A O 1
ATOM 1816 N N . GLN A 1 229 ? -6.390 13.561 50.643 1.00 37.59 229 GLN A N 1
ATOM 1817 C CA . GLN A 1 229 ? -6.841 14.759 49.920 1.00 37.59 229 GLN A CA 1
ATOM 1818 C C . GLN A 1 229 ? -5.923 15.952 50.233 1.00 37.59 229 GLN A C 1
ATOM 1820 O O . GLN A 1 229 ? -5.456 16.037 51.367 1.00 37.59 229 GLN A O 1
ATOM 1825 N N . LEU A 1 230 ? -5.761 16.871 49.268 1.00 40.06 230 LEU A N 1
ATOM 1826 C CA . LEU A 1 230 ? -5.765 18.356 49.365 1.00 40.06 230 LEU A CA 1
ATOM 1827 C C . LEU A 1 230 ? -5.277 18.922 48.008 1.00 40.06 230 LEU A C 1
ATOM 1829 O O . LEU A 1 230 ? -4.282 18.439 47.476 1.00 40.06 230 LEU A O 1
ATOM 1833 N N . GLU A 1 231 ? -6.135 19.640 47.271 1.00 40.28 231 GLU A N 1
ATOM 1834 C CA . GLU A 1 231 ? -6.126 21.116 47.074 1.00 40.28 231 GLU A CA 1
ATOM 1835 C C . GLU A 1 231 ? -4.804 21.660 46.500 1.00 40.28 231 GLU A C 1
ATOM 1837 O O . GLU A 1 231 ? -3.742 21.522 47.088 1.00 40.28 231 GLU A O 1
ATOM 1842 N N . GLU A 1 232 ? -4.813 22.052 45.224 1.00 41.94 232 GLU A N 1
ATOM 1843 C CA . GLU A 1 232 ? -4.960 23.442 44.744 1.00 41.94 232 GLU A CA 1
ATOM 1844 C C . GLU A 1 232 ? -3.634 24.218 44.795 1.00 41.94 232 GLU A C 1
ATOM 1846 O O . GLU A 1 232 ? -3.087 24.491 45.854 1.00 41.94 232 GLU A O 1
ATOM 1851 N N . THR A 1 233 ? -3.097 24.570 43.624 1.00 38.22 233 THR A N 1
ATOM 1852 C CA . THR A 1 233 ? -2.731 25.951 43.259 1.00 38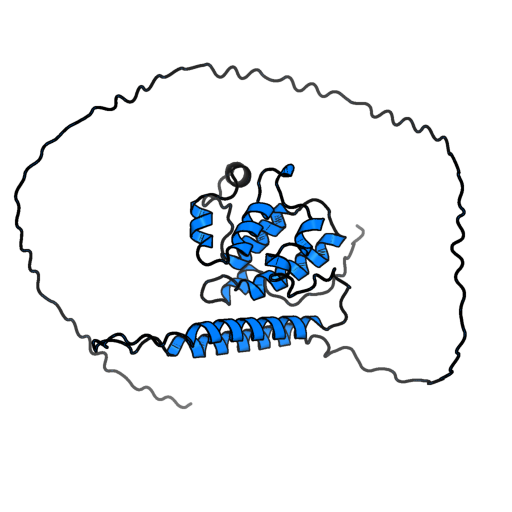.22 233 THR A CA 1
ATOM 1853 C C . THR A 1 233 ? -2.102 25.984 41.868 1.00 38.22 233 THR A C 1
ATOM 1855 O O . THR A 1 233 ? -1.209 25.213 41.520 1.00 38.22 233 THR A O 1
ATOM 1858 N N . ALA A 1 234 ? -2.617 26.903 41.058 1.00 45.22 234 ALA A N 1
ATOM 1859 C CA . ALA A 1 234 ? -2.002 27.369 39.834 1.00 45.22 234 ALA A CA 1
ATOM 1860 C C . ALA A 1 234 ? -0.849 28.323 40.175 1.00 45.22 234 ALA A C 1
ATOM 1862 O O . ALA A 1 234 ? -1.034 29.260 40.948 1.00 45.22 234 ALA A O 1
ATOM 1863 N N . ALA A 1 235 ? 0.301 28.125 39.539 1.00 40.38 235 ALA A N 1
ATOM 1864 C CA . ALA A 1 235 ? 1.312 29.156 39.347 1.00 40.38 235 ALA A CA 1
ATOM 1865 C C . ALA A 1 235 ? 2.072 28.830 38.057 1.00 40.38 235 ALA A C 1
ATOM 1867 O O . ALA A 1 235 ? 2.930 27.953 38.013 1.00 40.38 235 ALA A O 1
ATOM 1868 N N . VAL A 1 236 ? 1.677 29.509 36.980 1.00 44.19 236 VAL A N 1
ATOM 1869 C CA . VAL A 1 236 ? 2.492 29.665 35.777 1.00 44.19 236 VAL A CA 1
ATOM 1870 C C . VAL A 1 236 ? 3.448 30.804 36.089 1.00 44.19 236 VAL A C 1
ATOM 1872 O O . VAL A 1 236 ? 3.032 31.961 36.121 1.00 44.19 236 VAL A O 1
ATOM 1875 N N . GLU A 1 237 ? 4.706 30.473 36.352 1.00 41.06 237 GLU A N 1
ATOM 1876 C CA . GLU A 1 237 ? 5.774 31.454 36.493 1.00 41.06 237 GLU A CA 1
ATOM 1877 C C . GLU A 1 237 ? 6.846 31.156 35.442 1.00 41.06 237 GLU A C 1
ATOM 1879 O O . GLU A 1 237 ? 7.498 30.112 35.440 1.00 41.06 237 GLU A O 1
ATOM 1884 N N . ASN A 1 238 ? 6.941 32.082 34.487 1.00 44.88 238 ASN A N 1
ATOM 1885 C CA . ASN A 1 238 ? 8.073 32.268 33.591 1.00 44.88 238 ASN A CA 1
ATOM 1886 C C . ASN A 1 238 ? 9.359 32.370 34.410 1.00 44.88 238 ASN A C 1
ATOM 1888 O O . ASN A 1 238 ? 9.359 33.166 35.334 1.00 44.88 238 ASN A O 1
ATOM 1892 N N . TYR A 1 239 ? 10.439 31.684 34.029 1.00 37.84 239 TYR A N 1
ATOM 1893 C CA . TYR A 1 239 ? 11.825 32.183 34.103 1.00 37.84 239 TYR A CA 1
ATOM 1894 C C . TYR A 1 239 ? 12.791 31.106 33.591 1.00 37.84 239 TYR A C 1
ATOM 1896 O O . TYR A 1 239 ? 12.768 30.002 34.108 1.00 37.84 239 TYR A O 1
ATOM 1904 N N . TYR A 1 240 ? 13.583 31.448 32.569 1.00 43.47 240 TYR A N 1
ATOM 1905 C CA . TYR A 1 240 ? 15.000 31.121 32.291 1.00 43.47 240 TYR A CA 1
ATOM 1906 C C . TYR A 1 240 ? 15.259 31.740 30.897 1.00 43.47 240 TYR A C 1
ATOM 1908 O O . TYR A 1 240 ? 14.800 31.208 29.892 1.00 43.47 240 TYR A O 1
ATOM 1916 N N . ALA A 1 241 ? 15.675 33.009 30.782 1.00 41.31 241 ALA A N 1
ATOM 1917 C CA . ALA A 1 241 ? 17.053 33.493 30.978 1.00 41.31 241 ALA A CA 1
ATOM 1918 C C . ALA A 1 241 ? 18.042 32.555 30.263 1.00 41.31 241 ALA A C 1
ATOM 1920 O O . ALA A 1 241 ? 18.237 31.423 30.688 1.00 41.31 241 ALA A O 1
ATOM 1921 N N . ASP A 1 242 ? 18.443 32.892 29.039 1.00 53.22 242 ASP A N 1
ATOM 1922 C CA . ASP A 1 242 ? 19.602 33.762 28.781 1.00 53.22 242 ASP A CA 1
ATOM 1923 C C . ASP A 1 242 ? 20.880 33.151 29.357 1.00 53.22 242 ASP A C 1
ATOM 1925 O O . ASP A 1 242 ? 21.223 33.404 30.504 1.00 53.22 242 ASP A O 1
ATOM 1929 N N . GLU A 1 243 ? 21.564 32.352 28.539 1.00 53.31 243 GLU A N 1
ATOM 1930 C CA . GLU A 1 243 ? 23.023 32.319 28.529 1.00 53.31 243 GLU A CA 1
ATOM 1931 C C . GLU A 1 243 ? 23.490 32.186 27.079 1.00 53.31 243 GLU A C 1
ATOM 1933 O O . GLU A 1 243 ? 23.414 31.126 26.451 1.00 53.31 243 GLU A O 1
ATOM 1938 N N . GLY A 1 244 ? 23.973 33.305 26.544 1.00 48.62 244 GLY A N 1
ATOM 1939 C CA . GLY A 1 244 ? 24.882 33.292 25.415 1.00 48.62 244 GLY A CA 1
ATOM 1940 C C . GLY A 1 244 ? 26.141 32.502 25.765 1.00 48.62 244 GLY A C 1
ATOM 1941 O O . GLY A 1 244 ? 26.717 32.651 26.844 1.00 48.62 244 GLY A O 1
ATOM 1942 N N . ARG A 1 245 ? 26.600 31.681 24.824 1.00 45.12 245 ARG A N 1
ATOM 1943 C CA . ARG A 1 245 ? 27.963 31.167 24.860 1.00 45.12 245 ARG A CA 1
ATOM 1944 C C . ARG A 1 245 ? 28.540 31.119 23.459 1.00 45.12 245 ARG A C 1
ATOM 1946 O O . ARG A 1 245 ? 28.299 30.192 22.691 1.00 45.12 245 ARG A O 1
ATOM 1953 N N . ASP A 1 246 ? 29.315 32.162 23.185 1.00 48.91 246 ASP A N 1
ATOM 1954 C CA . ASP A 1 246 ? 30.389 32.175 22.208 1.00 48.91 246 ASP A CA 1
ATOM 1955 C C . ASP A 1 246 ? 31.229 30.901 22.325 1.00 48.91 246 ASP A C 1
ATOM 1957 O O . ASP A 1 246 ? 31.712 30.530 23.400 1.00 48.91 246 ASP A O 1
ATOM 1961 N N . GLY A 1 247 ? 31.409 30.241 21.191 1.00 44.50 247 GLY A N 1
ATOM 1962 C CA . GLY A 1 247 ? 32.190 29.023 21.069 1.00 44.50 247 GLY A CA 1
ATOM 1963 C C . GLY A 1 247 ? 32.468 28.733 19.607 1.00 44.50 247 GLY A C 1
ATOM 1964 O O . GLY A 1 247 ? 32.009 27.726 19.079 1.00 44.50 247 GLY A O 1
ATOM 1965 N N . GLY A 1 248 ? 33.183 29.650 18.950 1.00 45.75 248 GLY A N 1
ATOM 1966 C CA . GLY A 1 248 ? 33.731 29.452 17.613 1.00 45.75 248 GLY A CA 1
ATOM 1967 C C . GLY A 1 248 ? 34.646 28.228 17.581 1.00 45.75 248 GLY A C 1
ATOM 1968 O O . GLY A 1 248 ? 35.805 28.296 17.979 1.00 45.75 248 GLY A O 1
ATOM 1969 N N . GLY A 1 249 ? 34.100 27.106 17.119 1.00 40.28 249 GLY A N 1
ATOM 1970 C CA . GLY A 1 249 ? 34.832 25.914 16.717 1.00 40.28 249 GLY A CA 1
ATOM 1971 C C . GLY A 1 249 ? 34.910 25.887 15.200 1.00 40.28 249 GLY A C 1
ATOM 1972 O O . GLY A 1 249 ? 34.008 25.383 14.539 1.00 40.28 249 GLY A O 1
ATOM 1973 N N . SER A 1 250 ? 35.973 26.486 14.672 1.00 44.94 250 SER A N 1
ATOM 1974 C CA . SER A 1 250 ? 36.376 26.409 13.271 1.00 44.94 250 SER A CA 1
ATOM 1975 C C . SER A 1 250 ? 36.774 24.967 12.952 1.00 44.94 250 SER A C 1
ATOM 1977 O O . SER A 1 250 ? 37.918 24.580 13.176 1.00 44.94 250 SER A O 1
ATOM 1979 N N . TRP A 1 251 ? 35.835 24.165 12.457 1.00 47.19 251 TRP A N 1
ATOM 1980 C CA . TRP A 1 251 ? 36.156 22.919 11.769 1.00 47.19 251 TRP A CA 1
ATOM 1981 C C . TRP A 1 251 ? 36.519 23.287 10.336 1.00 47.19 251 TRP A C 1
ATOM 1983 O O . TRP A 1 251 ? 35.649 23.409 9.480 1.00 47.19 251 TRP A O 1
ATOM 1993 N N . ALA A 1 252 ? 37.808 23.544 10.113 1.00 41.78 252 ALA A N 1
ATOM 1994 C CA . ALA A 1 252 ? 38.379 23.454 8.781 1.00 41.78 252 ALA A CA 1
ATOM 1995 C C . ALA A 1 252 ? 38.248 21.985 8.361 1.00 41.78 252 ALA A C 1
ATOM 1997 O O . ALA A 1 252 ? 38.970 21.121 8.856 1.00 41.78 252 ALA A O 1
ATOM 1998 N N . ILE A 1 253 ? 37.217 21.705 7.573 1.00 47.28 253 ILE A N 1
ATOM 1999 C CA . ILE A 1 253 ? 37.160 20.520 6.733 1.00 47.28 253 ILE A CA 1
ATOM 2000 C C . ILE A 1 253 ? 37.971 20.932 5.512 1.00 47.28 253 ILE A C 1
ATOM 2002 O O . ILE A 1 253 ? 37.582 21.859 4.804 1.00 47.28 253 ILE A O 1
ATOM 2006 N N . ASP A 1 254 ? 39.152 20.337 5.370 1.00 50.16 254 ASP A N 1
ATOM 2007 C CA . ASP A 1 254 ? 39.904 20.378 4.126 1.00 50.16 254 ASP A CA 1
ATOM 2008 C C . ASP A 1 254 ? 39.041 19.657 3.080 1.00 50.16 254 ASP A C 1
ATOM 2010 O O . ASP A 1 254 ? 38.970 18.427 3.054 1.00 50.16 254 ASP A O 1
ATOM 2014 N N . ASP A 1 255 ? 38.303 20.448 2.299 1.00 50.22 255 ASP A N 1
ATOM 2015 C CA . ASP A 1 255 ? 37.729 20.045 1.020 1.00 50.22 255 ASP A CA 1
ATOM 2016 C C . ASP A 1 255 ? 38.914 19.760 0.086 1.00 50.22 255 ASP A C 1
ATOM 2018 O O . ASP A 1 255 ? 39.448 20.650 -0.577 1.00 50.22 255 ASP A O 1
ATOM 2022 N N . GLU A 1 256 ? 39.388 18.514 0.092 1.00 59.66 256 GLU A N 1
ATOM 2023 C CA . GLU A 1 256 ? 40.146 17.985 -1.036 1.00 59.66 256 GLU A CA 1
ATOM 2024 C C . GLU A 1 256 ? 39.151 17.852 -2.196 1.00 59.66 256 GLU A C 1
ATOM 2026 O O . GLU A 1 256 ? 38.365 16.907 -2.266 1.00 59.66 256 GLU A O 1
ATOM 2031 N N . GLU A 1 257 ? 39.134 18.877 -3.051 1.00 50.59 257 GLU A N 1
ATOM 2032 C CA . GLU A 1 257 ? 38.495 18.859 -4.363 1.00 50.59 257 GLU A CA 1
ATOM 2033 C C . GLU A 1 257 ? 39.095 17.701 -5.174 1.00 50.59 257 GLU A C 1
ATOM 2035 O O . GLU A 1 257 ? 40.181 17.801 -5.745 1.00 50.59 257 GLU A O 1
ATOM 2040 N N . GLU A 1 258 ? 38.412 16.557 -5.175 1.00 56.47 258 GLU A N 1
ATOM 2041 C CA . GLU A 1 258 ? 38.617 15.538 -6.197 1.00 56.47 258 GLU A CA 1
ATOM 2042 C C . GLU A 1 258 ? 37.982 16.066 -7.489 1.00 56.47 258 GLU A C 1
ATOM 2044 O O . GLU A 1 258 ? 36.771 15.966 -7.693 1.00 56.47 258 GLU A O 1
ATOM 2049 N N . ASP A 1 259 ? 38.824 16.680 -8.325 1.00 52.25 259 ASP A N 1
ATOM 2050 C CA . ASP A 1 259 ? 38.572 16.964 -9.737 1.00 52.25 259 ASP A CA 1
ATOM 2051 C C . ASP A 1 259 ? 38.241 15.644 -10.451 1.00 52.25 259 ASP A C 1
ATOM 2053 O O . ASP A 1 259 ? 39.118 14.906 -10.906 1.00 52.25 259 ASP A O 1
ATOM 2057 N N . TYR A 1 260 ? 36.953 15.316 -10.522 1.00 61.91 260 TYR A N 1
ATOM 2058 C CA . TYR A 1 260 ? 36.457 14.383 -11.520 1.00 61.91 260 TYR A CA 1
ATOM 2059 C C . TYR A 1 260 ? 36.443 15.156 -12.834 1.00 61.91 260 TYR A C 1
ATOM 2061 O O . TYR A 1 260 ? 35.539 15.951 -13.082 1.00 61.91 260 TYR A O 1
ATOM 2069 N N . GLU A 1 261 ? 37.502 14.977 -13.622 1.00 60.84 261 GLU A N 1
ATOM 2070 C CA . GLU A 1 261 ? 37.515 15.341 -15.034 1.00 60.84 261 GLU A CA 1
ATOM 2071 C C . GLU A 1 261 ? 36.307 14.643 -15.680 1.00 60.84 261 GLU A C 1
ATOM 2073 O O . GLU A 1 261 ? 36.297 13.421 -15.845 1.00 60.84 261 GLU A O 1
ATOM 2078 N N . ASP A 1 262 ? 35.249 15.424 -15.923 1.00 52.53 262 ASP A N 1
ATOM 2079 C CA . ASP A 1 262 ? 34.135 15.075 -16.798 1.00 52.53 262 ASP A CA 1
ATOM 2080 C C . ASP A 1 262 ? 34.757 14.754 -18.162 1.00 52.53 262 ASP A C 1
ATOM 2082 O O . ASP A 1 262 ? 35.158 15.646 -18.909 1.00 52.53 262 ASP A O 1
ATOM 2086 N N . GLU A 1 263 ? 34.927 13.462 -18.444 1.00 61.75 263 GLU A N 1
ATOM 2087 C CA . GLU A 1 263 ? 35.180 12.993 -19.797 1.00 61.75 263 GLU A CA 1
ATOM 2088 C C . GLU A 1 263 ? 33.912 13.305 -20.596 1.00 61.75 263 GLU A C 1
ATOM 2090 O O . GLU A 1 263 ? 32.854 12.706 -20.387 1.00 61.75 263 GLU A O 1
ATOM 2095 N N . ASP A 1 264 ? 34.037 14.327 -21.442 1.00 55.50 264 ASP A N 1
ATOM 2096 C CA . ASP A 1 264 ? 33.136 14.670 -22.530 1.00 55.50 264 ASP A CA 1
ATOM 2097 C C . ASP A 1 264 ? 32.896 13.417 -23.396 1.00 55.50 264 ASP A C 1
ATOM 2099 O O . ASP A 1 264 ? 33.630 13.142 -24.346 1.00 55.50 264 ASP A O 1
ATOM 2103 N N . ASP A 1 265 ? 31.873 12.632 -23.055 1.00 59.72 265 ASP A N 1
ATOM 2104 C CA . ASP A 1 265 ? 31.249 11.698 -23.990 1.00 59.72 265 ASP A CA 1
ATOM 2105 C C . ASP A 1 265 ? 30.372 12.536 -24.933 1.00 59.72 265 ASP A C 1
ATOM 2107 O O . ASP A 1 265 ? 29.162 12.705 -24.741 1.00 59.72 265 ASP A O 1
ATOM 2111 N N . ASP A 1 266 ? 31.050 13.106 -25.932 1.00 59.62 266 ASP A N 1
ATOM 2112 C CA . ASP A 1 266 ? 30.511 13.495 -27.232 1.00 59.62 266 ASP A CA 1
ATOM 2113 C C . ASP A 1 266 ? 29.853 12.258 -27.882 1.00 59.62 266 ASP A C 1
ATOM 2115 O O . ASP A 1 266 ? 30.422 11.625 -28.769 1.00 59.62 266 ASP A O 1
ATOM 2119 N N . ASP A 1 267 ? 28.662 11.870 -27.422 1.00 60.44 267 ASP A N 1
ATOM 2120 C CA . ASP A 1 267 ? 27.785 10.982 -28.185 1.00 60.44 267 ASP A CA 1
ATOM 2121 C C . ASP A 1 267 ? 26.931 11.859 -29.099 1.00 60.44 267 ASP A C 1
ATOM 2123 O O . ASP A 1 267 ? 25.842 12.325 -28.750 1.00 60.44 267 ASP A O 1
ATOM 2127 N N . ASP A 1 268 ? 27.559 12.107 -30.245 1.00 59.91 268 ASP A N 1
ATOM 2128 C CA . ASP A 1 268 ? 27.049 12.608 -31.507 1.00 59.91 268 ASP A CA 1
ATOM 2129 C C . ASP A 1 268 ? 25.522 12.523 -31.665 1.00 59.91 268 ASP A C 1
ATOM 2131 O O . ASP A 1 268 ? 24.885 11.466 -31.593 1.00 59.91 268 ASP A O 1
ATOM 2135 N N . ASP A 1 269 ? 24.979 13.702 -31.963 1.00 58.56 269 ASP A N 1
ATOM 2136 C CA . ASP A 1 269 ? 23.791 13.911 -32.769 1.00 58.56 269 ASP A CA 1
ATOM 2137 C C . ASP A 1 269 ? 23.841 13.023 -34.030 1.00 58.56 269 ASP A C 1
ATOM 2139 O O . ASP A 1 269 ? 24.511 13.363 -35.002 1.00 58.56 269 ASP A O 1
ATOM 2143 N N . ASP A 1 270 ? 23.089 11.925 -34.040 1.00 61.53 270 ASP A N 1
ATOM 2144 C CA . ASP A 1 270 ? 22.541 11.374 -35.279 1.00 61.53 270 ASP A CA 1
ATOM 2145 C C . ASP A 1 270 ? 21.015 11.473 -35.188 1.00 61.53 270 ASP A C 1
ATOM 2147 O O . ASP A 1 270 ? 20.301 10.614 -34.659 1.00 61.53 270 ASP A O 1
ATOM 2151 N N . ASP A 1 271 ? 20.561 12.632 -35.664 1.00 58.88 271 ASP A N 1
ATOM 2152 C CA . ASP A 1 271 ? 19.290 12.834 -36.340 1.00 58.88 271 ASP A CA 1
ATOM 2153 C C . ASP A 1 271 ? 19.041 11.678 -37.326 1.00 58.88 271 ASP A C 1
ATOM 2155 O O . ASP A 1 271 ? 19.586 11.675 -38.427 1.00 58.88 271 ASP A O 1
ATOM 2159 N N . ASP A 1 272 ? 18.185 10.726 -36.962 1.00 60.00 272 ASP A N 1
ATOM 2160 C CA . ASP A 1 272 ? 17.451 9.9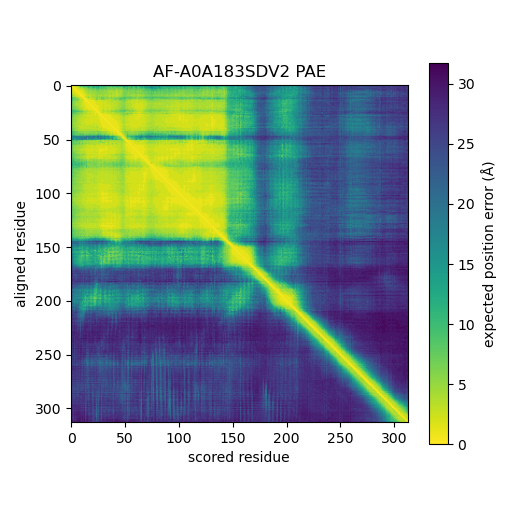37 -37.950 1.00 60.00 272 ASP A CA 1
ATOM 2161 C C . ASP A 1 272 ? 15.959 10.235 -37.772 1.00 60.00 272 ASP A C 1
ATOM 2163 O O . ASP A 1 272 ? 15.251 9.693 -36.915 1.00 60.00 272 ASP A O 1
ATOM 2167 N N . ASP A 1 273 ? 15.540 11.199 -38.590 1.00 58.81 273 ASP A N 1
ATOM 2168 C CA . ASP A 1 273 ? 14.205 11.348 -39.147 1.00 58.81 273 ASP A CA 1
ATOM 2169 C C . ASP A 1 273 ? 13.639 9.975 -39.556 1.00 58.81 273 ASP A C 1
ATOM 2171 O O . ASP A 1 273 ? 13.954 9.465 -40.628 1.00 58.81 273 ASP A O 1
ATOM 2175 N N . ASP A 1 274 ? 12.747 9.406 -38.748 1.00 58.06 274 ASP A N 1
ATOM 2176 C CA . ASP A 1 274 ? 11.733 8.475 -39.250 1.00 58.06 274 ASP A CA 1
ATOM 2177 C C . ASP A 1 274 ? 10.377 9.185 -39.157 1.00 58.06 274 ASP A C 1
ATOM 2179 O O . ASP A 1 274 ? 9.614 9.069 -38.191 1.00 58.06 274 ASP A O 1
ATOM 2183 N N . GLU A 1 275 ? 10.121 10.002 -40.183 1.00 54.19 275 GLU A N 1
ATOM 2184 C CA . GLU A 1 275 ? 8.781 10.394 -40.601 1.00 54.19 275 GLU A CA 1
ATOM 2185 C C . GLU A 1 275 ? 7.997 9.109 -40.920 1.00 54.19 275 GLU A C 1
ATOM 2187 O O . GLU A 1 275 ? 8.049 8.596 -42.035 1.00 54.19 275 GLU A O 1
ATOM 2192 N N . GLU A 1 276 ? 7.278 8.551 -39.941 1.00 57.94 276 GLU A N 1
ATOM 2193 C CA . GLU A 1 276 ? 6.249 7.557 -40.249 1.00 57.94 276 GLU A CA 1
ATOM 2194 C C . GLU A 1 276 ? 5.100 8.276 -40.973 1.00 57.94 276 GLU A C 1
ATOM 2196 O O . GLU A 1 276 ? 4.238 8.915 -40.364 1.00 57.94 276 GLU A O 1
ATOM 2201 N N . GLU A 1 277 ? 5.159 8.215 -42.306 1.00 56.25 277 GLU A N 1
ATOM 2202 C CA . GLU A 1 277 ? 4.063 8.498 -43.224 1.00 56.25 277 GLU A CA 1
ATOM 2203 C C . GLU A 1 277 ? 2.830 7.690 -42.784 1.00 56.25 277 GLU A C 1
ATOM 2205 O O . GLU A 1 277 ? 2.783 6.466 -42.915 1.00 56.25 277 GLU A O 1
ATOM 2210 N N . GLU A 1 278 ? 1.816 8.372 -42.245 1.00 52.31 278 GLU A N 1
ATOM 2211 C CA . GLU A 1 278 ? 0.473 7.803 -42.130 1.00 52.31 278 GLU A CA 1
ATOM 2212 C C . GLU A 1 278 ? -0.109 7.683 -43.550 1.00 52.31 278 GLU A C 1
ATOM 2214 O O . GLU A 1 278 ? -0.725 8.612 -44.075 1.00 52.31 278 GLU A O 1
ATOM 2219 N N . GLU A 1 279 ? 0.142 6.546 -44.205 1.00 59.47 279 GLU A N 1
ATOM 2220 C CA . GLU A 1 279 ? -0.588 6.138 -45.404 1.00 59.47 279 GLU A CA 1
ATOM 2221 C C . GLU A 1 279 ? -2.024 5.757 -45.004 1.00 59.47 279 GLU A C 1
ATOM 2223 O O . GLU A 1 279 ? -2.298 4.686 -44.457 1.00 59.47 279 GLU A O 1
ATOM 2228 N N . ASP A 1 280 ? -2.950 6.680 -45.274 1.00 55.69 280 ASP A N 1
ATOM 2229 C CA . ASP A 1 280 ? -4.392 6.447 -45.326 1.00 55.69 280 ASP A CA 1
ATOM 2230 C C . ASP A 1 280 ? -4.715 5.413 -46.428 1.00 55.69 280 ASP A C 1
ATOM 2232 O O . ASP A 1 280 ? -4.998 5.769 -47.576 1.00 55.69 280 ASP A O 1
ATOM 2236 N N . GLU A 1 281 ? -4.699 4.120 -46.099 1.00 61.25 281 GLU A N 1
ATOM 2237 C CA . GLU A 1 281 ? -5.315 3.090 -46.941 1.00 61.25 281 GLU A CA 1
ATOM 2238 C C . GLU A 1 281 ? -6.808 2.951 -46.595 1.00 61.25 281 GLU A C 1
ATOM 2240 O O . GLU A 1 281 ? -7.229 2.191 -45.720 1.00 61.25 281 GLU A O 1
ATOM 2245 N N . GLU A 1 282 ? -7.632 3.716 -47.317 1.00 57.94 282 GLU A N 1
ATOM 2246 C CA . GLU A 1 282 ? -9.038 3.381 -47.544 1.00 57.94 282 GLU A CA 1
ATOM 2247 C C . GLU A 1 282 ? -9.107 2.066 -48.344 1.00 57.94 282 GLU A C 1
ATOM 2249 O O . GLU A 1 282 ? -8.974 2.073 -49.569 1.00 57.94 282 GLU A O 1
ATOM 2254 N N . GLU A 1 283 ? -9.325 0.929 -47.676 1.00 57.56 283 GLU A N 1
ATOM 2255 C CA . GLU A 1 283 ? -9.709 -0.315 -48.355 1.00 57.56 283 GLU A CA 1
ATOM 2256 C C . GLU A 1 283 ? -11.178 -0.658 -48.064 1.00 57.56 283 GLU A C 1
ATOM 2258 O O . GLU A 1 283 ? -11.542 -1.301 -47.075 1.00 57.56 283 GLU A O 1
ATOM 2263 N N . ASP A 1 284 ? -12.034 -0.198 -48.977 1.00 59.12 284 ASP A N 1
ATOM 2264 C CA . ASP A 1 284 ? -13.391 -0.691 -49.182 1.00 59.12 284 ASP A CA 1
ATOM 2265 C C . ASP A 1 284 ? -13.340 -2.183 -49.562 1.00 59.12 284 ASP A C 1
ATOM 2267 O O . ASP A 1 284 ? -13.123 -2.554 -50.717 1.00 59.12 284 ASP A O 1
ATOM 2271 N N . GLY A 1 285 ? -13.545 -3.051 -48.572 1.00 53.22 285 GLY A N 1
ATOM 2272 C CA . GLY A 1 285 ? -13.578 -4.503 -48.731 1.00 53.22 285 GLY A CA 1
ATOM 2273 C C . GLY A 1 285 ? -14.952 -5.103 -48.445 1.00 53.22 285 GLY A C 1
ATOM 2274 O O . GLY A 1 285 ? -15.139 -5.780 -47.436 1.00 53.22 285 GLY A O 1
ATOM 2275 N N . ASP A 1 286 ? -15.910 -4.899 -49.350 1.00 58.25 286 ASP A N 1
ATOM 2276 C CA . ASP A 1 286 ? -17.113 -5.730 -49.433 1.00 58.25 286 ASP A CA 1
ATOM 2277 C C . ASP A 1 286 ? -16.708 -7.171 -49.812 1.00 58.25 286 ASP A C 1
ATOM 2279 O O . ASP A 1 286 ? -16.423 -7.451 -50.980 1.00 58.25 286 ASP A O 1
ATOM 2283 N N . PHE A 1 287 ? -16.714 -8.122 -48.869 1.00 60.94 287 PHE A N 1
ATOM 2284 C CA . PHE A 1 287 ? -16.627 -9.543 -49.224 1.00 60.94 287 PHE A CA 1
ATOM 2285 C C . PHE A 1 287 ? -17.553 -10.433 -48.384 1.00 60.94 287 PHE A C 1
ATOM 2287 O O . PHE A 1 287 ? -17.404 -10.590 -47.175 1.00 60.94 287 PHE A O 1
ATOM 2294 N N . TYR A 1 288 ? -18.534 -11.004 -49.086 1.00 59.03 288 TYR A N 1
ATOM 2295 C CA . TYR A 1 288 ? -19.520 -11.976 -48.625 1.00 59.03 288 TYR A CA 1
ATOM 2296 C C . TYR A 1 288 ? -18.862 -13.284 -48.168 1.00 59.03 288 TYR A C 1
ATOM 2298 O O . TYR A 1 288 ? -17.945 -13.776 -48.823 1.00 59.03 288 TYR A O 1
ATOM 2306 N N . GLY A 1 289 ? -19.413 -13.910 -47.130 1.00 56.03 289 GLY A N 1
ATOM 2307 C CA . GLY A 1 289 ? -19.063 -15.280 -46.773 1.00 56.03 289 GLY A CA 1
ATOM 2308 C C . GLY A 1 289 ? -19.842 -15.788 -45.572 1.00 56.03 289 GLY A C 1
ATOM 2309 O O . GLY A 1 289 ? -19.325 -15.777 -44.461 1.00 56.03 289 GLY A O 1
ATOM 2310 N N . ASP A 1 290 ? -21.080 -16.220 -45.817 1.00 56.66 290 ASP A N 1
ATOM 2311 C CA . ASP A 1 290 ? -21.730 -17.252 -45.012 1.00 56.66 290 ASP A CA 1
ATOM 2312 C C . ASP A 1 290 ? -20.770 -18.447 -44.870 1.00 56.66 290 ASP A C 1
ATOM 2314 O O . ASP A 1 290 ? -20.306 -18.974 -45.884 1.00 56.66 290 ASP A O 1
ATOM 2318 N N . ASP A 1 291 ? -20.487 -18.889 -43.645 1.00 60.25 291 ASP A N 1
ATOM 2319 C CA . ASP A 1 291 ? -20.084 -20.278 -43.425 1.00 60.25 291 ASP A CA 1
ATOM 2320 C C . ASP A 1 291 ? -20.668 -20.796 -42.110 1.00 60.25 291 ASP A C 1
ATOM 2322 O O . ASP A 1 291 ? -20.210 -20.509 -40.999 1.00 60.25 291 ASP A O 1
ATOM 2326 N N . ASP A 1 292 ? -21.750 -21.542 -42.294 1.00 56.72 292 ASP A N 1
ATOM 2327 C CA . ASP A 1 292 ? -22.486 -22.302 -41.303 1.00 56.72 292 ASP A CA 1
ATOM 2328 C C . ASP A 1 292 ? -21.679 -23.562 -40.935 1.00 56.72 292 ASP A C 1
ATOM 2330 O O . ASP A 1 292 ? -21.961 -24.673 -41.383 1.00 56.72 292 ASP A O 1
ATOM 2334 N N . GLY A 1 293 ? -20.646 -23.389 -40.112 1.00 54.38 293 GLY A N 1
ATOM 2335 C CA . GLY A 1 293 ? -19.798 -24.471 -39.604 1.00 54.38 293 GLY A CA 1
ATOM 2336 C C . GLY A 1 293 ? -20.338 -25.109 -38.326 1.00 54.38 293 GLY A C 1
ATOM 2337 O O . GLY A 1 293 ? -19.802 -24.900 -37.241 1.00 54.38 293 GLY A O 1
ATOM 2338 N N . ASN A 1 294 ? -21.418 -25.873 -38.463 1.00 52.19 294 ASN A N 1
ATOM 2339 C CA . ASN A 1 294 ? -21.901 -26.847 -37.487 1.00 52.19 294 ASN A CA 1
ATOM 2340 C C . ASN A 1 294 ? -20.869 -27.977 -37.310 1.00 52.19 294 ASN A C 1
ATOM 2342 O O . ASN A 1 294 ? -20.745 -28.811 -38.203 1.00 52.19 294 ASN A O 1
ATOM 2346 N N . GLU A 1 295 ? -20.187 -28.047 -36.164 1.00 56.66 295 GLU A N 1
ATOM 2347 C CA . GLU A 1 295 ? -19.513 -29.274 -35.721 1.00 56.66 295 GLU A CA 1
ATOM 2348 C C . GLU A 1 295 ? -20.073 -29.723 -34.365 1.00 56.66 295 GLU A C 1
ATOM 2350 O O . GLU A 1 295 ? -19.859 -29.121 -33.311 1.00 56.66 295 GLU A O 1
ATOM 2355 N N . GLU A 1 296 ? -20.884 -30.769 -34.499 1.00 53.03 296 GLU A N 1
ATOM 2356 C CA . GLU A 1 296 ? -21.378 -31.720 -33.513 1.00 53.03 296 GLU A CA 1
ATOM 2357 C C . GLU A 1 296 ? -20.262 -32.350 -32.668 1.00 53.03 296 GLU A C 1
ATOM 2359 O O . GLU A 1 296 ? -19.189 -32.630 -33.190 1.00 53.03 296 GLU A O 1
ATOM 2364 N N . GLU A 1 297 ? -20.638 -32.676 -31.423 1.00 50.09 297 GLU A N 1
ATOM 2365 C CA . GLU A 1 297 ? -20.241 -33.867 -30.645 1.00 50.09 297 GLU A CA 1
ATOM 2366 C C . GLU A 1 297 ? -18.733 -34.011 -30.318 1.00 50.09 297 GLU A C 1
ATOM 2368 O O . GLU A 1 297 ? -17.838 -33.786 -31.115 1.00 50.09 297 GLU A O 1
ATOM 2373 N N . VAL A 1 298 ? -18.338 -34.321 -29.086 1.00 56.81 298 VAL A N 1
ATOM 2374 C CA . VAL A 1 298 ? -18.474 -35.652 -28.490 1.00 56.81 298 VAL A CA 1
ATOM 2375 C C . VAL A 1 298 ? -18.509 -35.529 -26.962 1.00 56.81 298 VAL A C 1
ATOM 2377 O O . VAL A 1 298 ? -17.636 -34.915 -26.347 1.00 56.81 298 VAL A O 1
ATOM 2380 N N . GLU A 1 299 ? -19.527 -36.149 -26.368 1.00 55.44 299 GLU A N 1
ATOM 2381 C CA . GLU A 1 299 ? -19.556 -36.569 -24.969 1.00 55.44 299 GLU A CA 1
ATOM 2382 C C . GLU A 1 299 ? -18.608 -37.768 -24.798 1.00 55.44 299 GLU A C 1
ATOM 2384 O O . GLU A 1 299 ? -18.804 -38.800 -25.438 1.00 55.44 299 GLU A O 1
ATOM 2389 N N . GLU A 1 300 ? -17.601 -37.661 -23.931 1.00 62.12 300 GLU A N 1
ATOM 2390 C CA . GLU A 1 300 ? -16.970 -38.840 -23.328 1.00 62.12 300 GLU A CA 1
ATOM 2391 C C . GLU A 1 300 ? -17.263 -38.809 -21.825 1.00 62.12 300 GLU A C 1
ATOM 2393 O O . GLU A 1 300 ? -16.645 -38.081 -21.047 1.00 62.12 300 GLU A O 1
ATOM 2398 N N . GLU A 1 301 ? -18.290 -39.574 -21.450 1.00 57.44 301 GLU A N 1
ATOM 2399 C CA . GLU A 1 301 ? -18.476 -40.094 -20.102 1.00 57.44 301 GLU A CA 1
ATOM 2400 C C . GLU A 1 301 ? -17.356 -41.112 -19.833 1.00 57.44 301 GLU A C 1
ATOM 2402 O O . GLU A 1 301 ? -17.297 -42.159 -20.477 1.00 57.44 301 GLU A O 1
ATOM 2407 N N . GLU A 1 302 ? -16.468 -40.818 -18.883 1.00 65.44 302 GLU A N 1
ATOM 2408 C CA . GLU A 1 302 ? -15.690 -41.858 -18.209 1.00 65.44 302 GLU A CA 1
ATOM 2409 C C . GLU A 1 302 ? -16.308 -42.094 -16.829 1.00 65.44 302 GLU A C 1
ATOM 2411 O O . GLU A 1 302 ? -16.128 -41.320 -15.884 1.00 65.44 302 GLU A O 1
ATOM 2416 N N . ASP A 1 303 ? -17.078 -43.177 -16.757 1.00 60.66 303 ASP A N 1
ATOM 2417 C CA . ASP A 1 303 ? -17.334 -43.929 -15.539 1.00 60.66 303 ASP A CA 1
ATOM 2418 C C . ASP A 1 303 ? -15.982 -44.375 -14.942 1.00 60.66 303 ASP A C 1
ATOM 2420 O O . ASP A 1 303 ? -15.225 -45.100 -15.588 1.00 60.66 303 ASP A O 1
ATOM 2424 N N . ASP A 1 304 ? -15.662 -43.933 -13.719 1.00 68.38 304 ASP A N 1
ATOM 2425 C CA . ASP A 1 304 ? -14.615 -44.552 -12.891 1.00 68.38 304 ASP A CA 1
ATOM 2426 C C . ASP A 1 304 ? -15.255 -45.143 -11.632 1.00 68.38 304 ASP A C 1
ATOM 2428 O O . ASP A 1 304 ? -15.377 -44.539 -10.559 1.00 68.38 304 ASP A O 1
ATOM 2432 N N . ASP A 1 305 ? -15.758 -46.350 -11.836 1.00 64.81 305 ASP A N 1
ATOM 2433 C CA . ASP A 1 305 ? -16.162 -47.338 -10.863 1.00 64.81 305 ASP A CA 1
ATOM 2434 C C . ASP A 1 305 ? -14.947 -48.126 -10.350 1.00 64.81 305 ASP A C 1
ATOM 2436 O O . ASP A 1 305 ? -14.490 -49.091 -10.955 1.00 64.81 305 ASP A O 1
ATOM 2440 N N . GLY A 1 306 ? -14.479 -47.791 -9.146 1.00 56.12 306 GLY A N 1
ATOM 2441 C CA . GLY A 1 306 ? -13.628 -48.689 -8.359 1.00 56.12 306 GLY A CA 1
ATOM 2442 C C . GLY A 1 306 ? -12.731 -47.956 -7.365 1.00 56.12 306 GLY A C 1
ATOM 2443 O O . GLY A 1 306 ? -12.230 -46.878 -7.628 1.00 56.12 306 GLY A O 1
ATOM 2444 N N . GLU A 1 307 ? -12.435 -48.431 -6.166 1.00 59.47 307 GLU A N 1
ATOM 2445 C CA . GLU A 1 307 ? -12.756 -49.664 -5.466 1.00 59.47 307 GLU A CA 1
ATOM 2446 C C . GLU A 1 307 ? -12.569 -49.380 -3.966 1.00 59.47 307 GLU A C 1
ATOM 2448 O O . GLU A 1 307 ? -11.681 -48.631 -3.544 1.00 59.47 307 GLU A O 1
ATOM 2453 N N . ASP A 1 308 ? -13.395 -50.032 -3.155 1.00 58.66 308 ASP A N 1
ATOM 2454 C CA . ASP A 1 308 ? -13.198 -50.224 -1.725 1.00 58.66 308 ASP A CA 1
ATOM 2455 C C . ASP A 1 308 ? -11.833 -50.864 -1.418 1.00 58.66 308 ASP A C 1
ATOM 2457 O O . ASP A 1 308 ? -11.572 -51.990 -1.835 1.00 58.66 308 ASP A O 1
ATOM 2461 N N . TYR A 1 309 ? -11.031 -50.250 -0.542 1.00 62.34 309 TYR A N 1
ATOM 2462 C CA . TYR A 1 309 ? -10.074 -51.006 0.273 1.00 62.34 309 TYR A CA 1
ATOM 2463 C C . TYR A 1 309 ? -10.178 -50.631 1.750 1.00 62.34 309 TYR A C 1
ATOM 2465 O O . TYR A 1 309 ? -9.639 -49.638 2.239 1.00 62.34 309 TYR A O 1
ATOM 2473 N N . TYR A 1 310 ? -10.850 -51.523 2.476 1.00 60.75 310 TYR A N 1
ATOM 2474 C CA . TYR A 1 310 ? -10.608 -51.783 3.887 1.00 60.75 310 TYR A CA 1
ATOM 2475 C C . TYR A 1 310 ? -9.129 -52.113 4.113 1.00 60.75 310 TYR A C 1
ATOM 2477 O O . TYR A 1 310 ? -8.613 -53.030 3.483 1.00 60.75 310 TYR A O 1
ATOM 2485 N N . TYR A 1 311 ? -8.496 -51.496 5.112 1.00 57.94 311 TYR A N 1
ATOM 2486 C CA . TYR A 1 311 ? -7.554 -52.225 5.964 1.00 57.94 311 TYR A CA 1
ATOM 2487 C C . TYR A 1 311 ? -7.564 -51.657 7.389 1.00 57.94 311 TYR A C 1
ATOM 2489 O O . TYR A 1 311 ? -7.031 -50.586 7.672 1.00 57.94 311 TYR A O 1
ATOM 2497 N N . CYS A 1 312 ? -8.195 -52.412 8.290 1.00 53.47 312 CYS A N 1
ATOM 2498 C CA . CYS A 1 312 ? -7.873 -52.410 9.710 1.00 53.47 312 CYS A CA 1
ATOM 2499 C C . CYS A 1 312 ? -6.559 -53.171 9.915 1.00 53.47 312 CYS A C 1
ATOM 2501 O O . CYS A 1 312 ? -6.401 -54.280 9.401 1.00 53.47 312 CYS A O 1
ATOM 2503 N N . GLY A 1 313 ? -5.671 -52.604 10.724 1.00 61.59 313 GLY A N 1
ATOM 2504 C CA . GLY A 1 313 ? -4.476 -53.247 11.263 1.00 61.59 313 GLY A CA 1
ATOM 2505 C C . GLY A 1 313 ? -3.885 -52.385 12.358 1.00 61.59 313 GLY A C 1
ATOM 2506 O O . GLY A 1 313 ? -3.282 -51.356 11.996 1.00 61.59 313 GLY A O 1
#

Secondary structure (DSSP, 8-state):
---------------HHHHHHTSTTSS--HHHHHHHHHHHHHHHTTT-SS-HHHHHHHHHHHHHSS-SS--S--STTHHHHHHHHHHH-S-HHHHHHTTTS-HHHHHHHHHHT-SSGGGSPPTTTGGG-TTTTTTTTS---------STHHHHHHHHHHHHHHHHHHHTS--------------SSSHHHHHHHHHHHHHHHHHHHHT-GGG-S---------------------------------------------------------------------------------------------------

Radius of gyration: 32.39 Å; Cα contacts (8 Å, |Δi|>4): 140; chains: 1; bounding box: 79×87×103 Å

Sequence (313 aa):
LDIQSLVTEYVGGFSMEQTLKLFPHKHLSEVIARTYFRQLLSAVIRLYEHDILIRGLIVYYLIVGTLPFQSPYFDHNRRKRIMRFTARGLTSKHTQAMQHLTQTCKVFLRQAIEPKAILRIPLLEIPENPWVTNQGKLVFQTFRPCDMHMKSDFETACQLAVAQAASISGSGSANFPVTKDDSAGLLENETNKQSLLKRMSHLLSGAFNCNGRRGRAEQGLETVSKNGQLEETAAVENYYADEGRDGGGSWAIDDEEEDYEDEDDDDDDDDDDDEEEEEDEEEDGDFYGDDDGNEEEVEEEEDDDGEDYYYCG

Nearest PDB structures (foldseek):
  2jbo-assembly1_A  TM=7.776E-01  e=1.045E-02  Homo sapiens
  1ny3-assembly1_A  TM=7.984E-01  e=1.098E-02  Homo sapiens
  2wnt-assembly1_A  TM=6.510E-01  e=1.551E-02  Homo sapiens
  6tca-assembly1_A  TM=4.142E-01  e=3.252E-02  Homo sapiens
  2cn5-assembly1_A-2  TM=7.053E-01  e=4.676E-01  Homo sapiens

pLDDT: mean 71.48, std 20.84, range [34.91, 97.88]

Mean predicted aligned error: 18.07 Å

InterPro domains:
  IPR011009 Protein kinase-like domain superfamily [SSF56112] (5-144)